Protein AF-A0A897N1I6-F1 (afdb_monomer_lite)

Sequence (240 aa):
MSQPTPRTYTYRIPIDDRKALRKINVLDSLHADYWIDKIDKRRHVPTAGNGRHFGYVFYQSKEHFDYDRNELVGGTIPGLHKYRYSLDWEPFPEDSLLEMRNANGGGTRIRGERFVGFSDPRLSDYVKIDTTVPWTPTEIKKMFDGEPVPNKVEYGHKIPEIDADTAQKLLRGLLEEAKQDGIEAAYESLHEYVENCDHDHVVTTDRKYGDVAYCEDCGHGWDAHDFEYERADLTVVGSV

Secondary structure (DSSP, 8-state):
-PPPPPPEEEEEEETT-HHHHHHHHHHHHTT-S-EEEEE-TTTSSTTTT-GGGTTEEEEEEEEEEETTTTEEEE-SPTT-GGGEE-TT-EE-SS-TTEEEEE-TTSSEEEEEEEE---SSTTS-SEEEEEEEESS-HHHHHHHHTT--EE--SS--SS--EE-HHHHHHHHHHHHHHHHHHHHHHHHHHHHHHHHT---S-EEE-S-SSS-SEEETTT--EE-TTT--------------

Radius of gyration: 25.11 Å; chains: 1; bounding box: 74×41×66 Å

Foldseek 3Di:
DDDDDKDKWKFKAFPPPPVVVVLLVVCVVVVPQKDKDWDDLQPQAAPRPQPVSPRITMMMTIWDQDPVVRDTDHHDDPPRPVRTDDSQWHAQPPDSQKTWHADPVAAIWIWGWDACQDPDPVFDSIFIFTDGDRHHSVQSVCLVVFHWHFPRVDDDPDGDTDTSVVVVVVVVVRRVVSVVVRVVVRVVVLVVCLVPPPDPAKDADPDQAWFRIAHPPSRHGDGPVRDDDPPDDDDDDDDD

Structure (mmCIF, N/CA/C/O backbone):
data_AF-A0A897N1I6-F1
#
_entry.id   AF-A0A897N1I6-F1
#
loop_
_atom_site.group_PDB
_atom_site.id
_atom_site.type_symbol
_atom_site.label_atom_id
_atom_site.label_alt_id
_atom_site.label_comp_id
_atom_site.label_asym_id
_atom_site.label_entity_id
_atom_site.label_seq_id
_atom_site.pdbx_PDB_ins_code
_atom_site.Cartn_x
_atom_site.Cartn_y
_atom_site.Cartn_z
_atom_site.occupancy
_atom_site.B_iso_or_equiv
_atom_site.auth_seq_id
_atom_site.auth_comp_id
_atom_site.auth_asym_id
_atom_site.auth_atom_id
_atom_site.pdbx_PDB_model_num
ATOM 1 N N . MET A 1 1 ? -31.698 -25.039 -5.771 1.00 48.59 1 MET A N 1
ATOM 2 C CA . MET A 1 1 ? -30.262 -24.703 -5.663 1.00 48.59 1 MET A CA 1
ATOM 3 C C . MET A 1 1 ? -30.161 -23.187 -5.666 1.00 48.59 1 MET A C 1
ATOM 5 O O . MET A 1 1 ? -30.731 -22.581 -6.561 1.00 48.59 1 MET A O 1
ATOM 9 N N . SER A 1 2 ? -29.566 -22.570 -4.643 1.00 53.44 2 SER A N 1
ATOM 10 C CA . SER A 1 2 ? -29.348 -21.117 -4.626 1.00 53.44 2 SER A CA 1
ATOM 11 C C . SER A 1 2 ? -28.349 -20.762 -5.724 1.00 53.44 2 SER A C 1
ATOM 13 O O . SER A 1 2 ? -27.245 -21.309 -5.724 1.00 53.44 2 SER A O 1
ATOM 15 N N . GLN A 1 3 ? -28.731 -19.899 -6.666 1.00 59.53 3 GLN A N 1
ATOM 16 C CA . GLN A 1 3 ? -27.786 -19.401 -7.664 1.00 59.53 3 GLN A CA 1
ATOM 17 C C . GLN A 1 3 ? -26.619 -18.691 -6.952 1.00 59.53 3 GLN A C 1
ATOM 19 O O . GLN A 1 3 ? -26.860 -17.998 -5.958 1.00 59.53 3 GLN A O 1
ATOM 24 N N . PRO A 1 4 ? -25.365 -18.876 -7.405 1.00 67.62 4 PRO A N 1
ATOM 25 C CA . PRO A 1 4 ? -24.231 -18.191 -6.806 1.00 67.62 4 PRO A CA 1
ATOM 26 C C . PRO A 1 4 ? -24.373 -16.679 -7.006 1.00 67.62 4 PRO A C 1
ATOM 28 O O . PRO A 1 4 ? -24.693 -16.216 -8.100 1.00 67.62 4 PRO A O 1
ATOM 31 N N . THR A 1 5 ? -24.150 -15.905 -5.945 1.00 76.19 5 THR A N 1
ATOM 32 C CA . THR A 1 5 ? -24.204 -14.443 -6.015 1.00 76.19 5 THR A CA 1
ATOM 33 C C . THR A 1 5 ? -23.029 -13.931 -6.855 1.00 76.19 5 THR A C 1
ATOM 35 O O . THR A 1 5 ? -21.888 -14.258 -6.517 1.00 76.19 5 THR A O 1
ATOM 38 N N . PRO A 1 6 ? -23.267 -13.121 -7.905 1.00 80.88 6 PRO A N 1
ATOM 39 C CA . PRO A 1 6 ? -22.192 -12.622 -8.752 1.00 80.88 6 PRO A CA 1
ATOM 40 C C . PRO A 1 6 ? -21.205 -11.771 -7.956 1.00 80.88 6 PRO A C 1
ATOM 42 O O . PRO A 1 6 ? -21.610 -10.870 -7.212 1.00 80.88 6 PRO A O 1
ATOM 45 N N . ARG A 1 7 ? -19.910 -12.050 -8.110 1.00 83.88 7 ARG A N 1
ATOM 46 C CA . ARG A 1 7 ? -18.845 -11.301 -7.443 1.00 83.88 7 ARG A CA 1
ATOM 47 C C . ARG A 1 7 ? -18.483 -10.048 -8.217 1.00 83.88 7 ARG A C 1
ATOM 49 O O . ARG A 1 7 ? -18.568 -9.985 -9.443 1.00 83.88 7 ARG A O 1
ATOM 56 N N . THR A 1 8 ? -18.012 -9.066 -7.466 1.00 86.38 8 THR A N 1
ATOM 57 C CA . THR A 1 8 ? -17.580 -7.783 -7.998 1.00 86.38 8 THR A CA 1
ATOM 58 C C . THR A 1 8 ? -16.133 -7.533 -7.607 1.00 86.38 8 THR A C 1
ATOM 60 O O . THR A 1 8 ? -15.744 -7.761 -6.461 1.00 86.38 8 THR A O 1
ATOM 63 N N . TYR A 1 9 ? -15.336 -7.050 -8.552 1.00 87.44 9 TYR A N 1
ATOM 64 C CA . TYR A 1 9 ? -13.916 -6.784 -8.374 1.00 87.44 9 TYR A CA 1
ATOM 65 C C . TYR A 1 9 ? -13.617 -5.343 -8.742 1.00 87.44 9 TYR A C 1
ATOM 67 O O . TYR A 1 9 ? -14.008 -4.876 -9.805 1.00 87.44 9 TYR A O 1
ATOM 75 N N . THR A 1 10 ? -12.897 -4.641 -7.877 1.00 88.88 10 THR A N 1
ATOM 76 C CA . THR A 1 10 ? -12.487 -3.261 -8.134 1.00 88.88 10 THR A CA 1
ATOM 77 C C . THR A 1 10 ? -10.997 -3.219 -8.455 1.00 88.88 10 THR A C 1
ATOM 79 O O . THR A 1 10 ? -10.201 -3.981 -7.903 1.00 88.88 10 THR A O 1
ATOM 82 N N . TYR A 1 11 ? -10.611 -2.322 -9.354 1.00 88.75 11 TYR A N 1
ATOM 83 C CA . TYR A 1 11 ? -9.242 -2.088 -9.789 1.00 88.75 11 TYR A CA 1
ATOM 84 C C . TYR A 1 11 ? -8.883 -0.621 -9.591 1.00 88.75 11 TYR A C 1
ATOM 86 O O . TYR A 1 11 ? -9.668 0.250 -9.957 1.00 88.75 11 TYR A O 1
ATOM 94 N N . ARG A 1 12 ? -7.690 -0.356 -9.053 1.00 88.38 12 ARG A N 1
ATOM 95 C CA . ARG A 1 12 ? -7.081 0.977 -8.950 1.00 88.38 12 ARG A CA 1
ATOM 96 C C . ARG A 1 12 ? -5.853 1.009 -9.855 1.00 88.38 12 ARG A C 1
ATOM 98 O O . ARG A 1 12 ? -4.827 0.425 -9.513 1.00 88.38 12 ARG A O 1
ATOM 105 N N . ILE A 1 13 ? -5.968 1.656 -11.011 1.00 87.88 13 ILE A N 1
ATOM 106 C CA . ILE A 1 13 ? -4.939 1.640 -12.061 1.00 87.88 13 ILE A CA 1
ATOM 107 C C . ILE A 1 13 ? -4.297 3.027 -12.176 1.00 87.88 13 ILE A C 1
ATOM 109 O O . ILE A 1 13 ? -5.042 4.007 -12.273 1.00 87.88 13 ILE A O 1
ATOM 113 N N . PRO A 1 14 ? -2.955 3.130 -12.153 1.00 88.19 14 PRO A N 1
ATOM 114 C CA . PRO A 1 14 ? -2.252 4.387 -12.402 1.00 88.19 14 PRO A CA 1
ATOM 115 C C . PRO A 1 14 ? -2.613 4.982 -13.774 1.00 88.19 14 PRO A C 1
ATOM 117 O O . PRO A 1 14 ? -2.767 4.252 -14.752 1.00 88.19 14 PRO A O 1
ATOM 120 N N . ILE A 1 15 ? -2.770 6.304 -13.866 1.00 86.44 15 ILE A N 1
ATOM 121 C CA . ILE A 1 15 ? -3.145 7.002 -15.114 1.00 86.44 15 ILE A CA 1
ATOM 122 C C . ILE A 1 15 ? -2.050 6.874 -16.188 1.00 86.44 15 ILE A C 1
ATOM 124 O O . ILE A 1 15 ? -2.343 6.889 -17.385 1.00 86.44 15 ILE A O 1
ATOM 128 N N . ASP A 1 16 ? -0.799 6.735 -15.769 1.00 86.00 16 ASP A N 1
ATOM 129 C CA . ASP A 1 16 ? 0.385 6.541 -16.603 1.00 86.00 16 ASP A CA 1
ATOM 130 C C . ASP A 1 16 ? 0.538 5.100 -17.121 1.00 86.00 16 ASP A C 1
ATOM 132 O O . ASP A 1 16 ? 1.205 4.886 -18.137 1.00 86.00 16 ASP A O 1
ATOM 136 N N . ASP A 1 17 ? -0.156 4.118 -16.532 1.00 88.12 17 ASP A N 1
ATOM 137 C CA . ASP A 1 17 ? -0.122 2.723 -16.987 1.00 88.12 17 ASP A CA 1
ATOM 138 C C . ASP A 1 17 ? -1.010 2.491 -18.222 1.00 88.12 17 ASP A C 1
ATOM 140 O O . ASP A 1 17 ? -2.096 1.893 -18.194 1.00 88.12 17 ASP A O 1
ATOM 144 N N . ARG A 1 18 ? -0.516 2.970 -19.368 1.00 88.75 18 ARG A N 1
ATOM 145 C CA . ARG A 1 18 ? -1.206 2.880 -20.663 1.00 88.75 18 ARG A CA 1
ATOM 146 C C . ARG A 1 18 ? -1.514 1.441 -21.072 1.00 88.75 18 ARG A C 1
ATOM 148 O O . ARG A 1 18 ? -2.511 1.212 -21.756 1.00 88.75 18 ARG A O 1
ATOM 155 N N . LYS A 1 19 ? -0.685 0.467 -20.675 1.00 89.06 19 LYS A N 1
ATOM 156 C CA . LYS A 1 19 ? -0.868 -0.949 -21.033 1.00 89.06 19 LYS A CA 1
ATOM 157 C C . LYS A 1 19 ? -2.084 -1.532 -20.317 1.00 89.06 19 LYS A C 1
ATOM 159 O O . LYS A 1 19 ? -2.924 -2.158 -20.968 1.00 89.06 19 LYS A O 1
ATOM 164 N N . ALA A 1 20 ? -2.210 -1.289 -19.012 1.00 89.25 20 ALA A N 1
ATOM 165 C CA . ALA A 1 20 ? -3.365 -1.721 -18.232 1.00 89.25 20 ALA A CA 1
ATOM 166 C C . ALA A 1 20 ? -4.657 -1.024 -18.691 1.00 89.25 20 ALA A C 1
ATOM 168 O O . ALA A 1 20 ? -5.668 -1.693 -18.919 1.00 89.25 20 ALA A O 1
ATOM 169 N N . LEU A 1 21 ? -4.609 0.294 -18.914 1.00 90.44 21 LEU A N 1
ATOM 170 C CA . LEU A 1 21 ? -5.764 1.069 -19.382 1.00 90.44 21 LEU A CA 1
ATOM 171 C C . LEU A 1 21 ? -6.230 0.646 -20.781 1.00 90.44 21 LEU A C 1
ATOM 173 O O . LEU A 1 21 ? -7.426 0.465 -21.003 1.00 90.44 21 LEU A O 1
ATOM 177 N N . ARG A 1 22 ? -5.301 0.413 -21.720 1.00 88.31 22 ARG A N 1
ATOM 178 C CA . ARG A 1 22 ? -5.638 -0.094 -23.060 1.00 88.31 22 ARG A CA 1
ATOM 179 C C . ARG A 1 22 ? -6.316 -1.458 -22.984 1.00 88.31 22 ARG A C 1
ATOM 181 O O . ARG A 1 22 ? -7.263 -1.691 -23.726 1.00 88.31 22 ARG A O 1
ATOM 188 N N . LYS A 1 23 ? -5.861 -2.343 -22.091 1.00 89.12 23 LYS A N 1
ATOM 189 C CA . LYS A 1 23 ? -6.472 -3.665 -21.910 1.00 89.12 23 LYS A CA 1
ATOM 190 C C . LYS A 1 23 ? -7.927 -3.565 -21.456 1.00 89.12 23 LYS A C 1
ATOM 192 O O . LYS A 1 23 ? -8.766 -4.254 -22.024 1.00 89.12 23 LYS A O 1
ATOM 197 N N . ILE A 1 24 ? -8.220 -2.700 -20.483 1.00 87.50 24 ILE A N 1
ATOM 198 C CA . ILE A 1 24 ? -9.598 -2.449 -20.042 1.00 87.50 24 ILE A CA 1
ATOM 199 C C . ILE A 1 24 ? -10.452 -1.932 -21.197 1.00 87.50 24 ILE A C 1
ATOM 201 O O . ILE A 1 24 ? -11.482 -2.527 -21.487 1.00 87.50 24 ILE A O 1
ATOM 205 N N . ASN A 1 25 ? -9.990 -0.892 -21.895 1.00 85.62 25 ASN A N 1
ATOM 206 C CA . ASN A 1 25 ? -10.761 -0.286 -22.980 1.00 85.62 25 ASN A CA 1
ATOM 207 C C . ASN A 1 25 ? -11.048 -1.279 -24.116 1.00 85.62 25 ASN A C 1
ATOM 209 O O . ASN A 1 25 ? -12.125 -1.246 -24.700 1.00 85.62 25 ASN A O 1
ATOM 213 N N . VAL A 1 26 ? -10.094 -2.163 -24.435 1.00 86.00 26 VAL A N 1
ATOM 214 C CA . VAL A 1 26 ? -10.282 -3.207 -25.452 1.00 86.00 26 VAL A CA 1
ATOM 215 C C . VAL A 1 26 ? -11.313 -4.239 -24.998 1.00 86.00 26 VAL A C 1
ATOM 217 O O . VAL A 1 26 ? -12.182 -4.587 -25.786 1.00 86.00 26 VAL A O 1
ATOM 220 N N . LEU A 1 27 ? -11.243 -4.716 -23.752 1.00 84.56 27 LEU A N 1
ATOM 221 C CA . LEU A 1 27 ? -12.212 -5.690 -23.233 1.00 84.56 27 LEU A CA 1
ATOM 222 C C . LEU A 1 27 ? -13.632 -5.116 -23.179 1.00 84.56 27 LEU A C 1
ATOM 224 O O . LEU A 1 27 ? -14.568 -5.805 -23.572 1.00 84.56 27 LEU A O 1
ATOM 228 N N . ASP A 1 28 ? -13.758 -3.856 -22.763 1.00 81.31 28 ASP A N 1
ATOM 229 C CA . ASP A 1 28 ? -15.023 -3.117 -22.738 1.00 81.31 28 ASP A CA 1
ATOM 230 C C . ASP A 1 28 ? -15.593 -2.927 -24.160 1.00 81.31 28 ASP A C 1
ATOM 232 O O . ASP A 1 28 ? -16.740 -3.270 -24.435 1.00 81.31 28 ASP A O 1
ATOM 236 N N . SER A 1 29 ? -14.754 -2.501 -25.115 1.00 78.81 29 SER A N 1
ATOM 237 C CA . SER A 1 29 ? -15.167 -2.270 -26.514 1.00 78.81 29 SER A CA 1
ATOM 238 C C . SER A 1 29 ? -15.539 -3.546 -27.267 1.00 78.81 29 SER A C 1
ATOM 240 O O . SER A 1 29 ? -16.342 -3.506 -28.196 1.00 78.81 29 SER A O 1
ATOM 242 N N . LEU A 1 30 ? -14.916 -4.674 -26.923 1.00 78.69 30 LEU A N 1
ATOM 243 C CA . LEU A 1 30 ? -15.194 -5.958 -27.563 1.00 78.69 30 LEU A CA 1
ATOM 244 C C . LEU A 1 30 ? -16.467 -6.618 -27.028 1.00 78.69 30 LEU A C 1
ATOM 246 O O . LEU A 1 30 ? -16.819 -7.680 -27.535 1.00 78.69 30 LEU A O 1
ATOM 250 N N . HIS A 1 31 ? -17.119 -6.038 -26.008 1.00 66.31 31 HIS A N 1
ATOM 251 C CA . HIS A 1 31 ?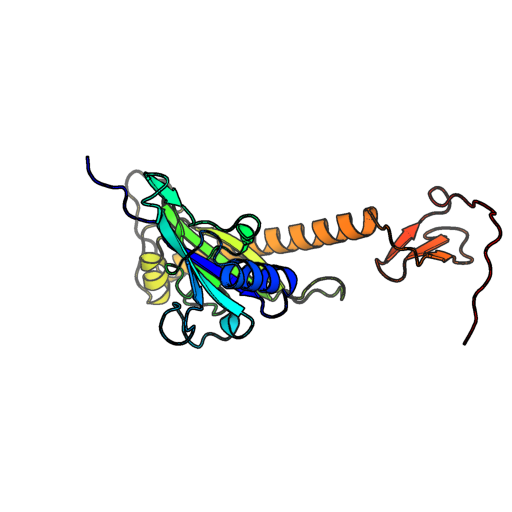 -18.142 -6.724 -25.218 1.00 66.31 31 HIS A CA 1
ATOM 252 C C . HIS A 1 31 ? -17.688 -8.140 -24.850 1.00 66.31 31 HIS A C 1
ATOM 254 O O . HIS A 1 31 ? -18.467 -9.090 -24.902 1.00 66.31 31 HIS A O 1
ATOM 260 N N . ALA A 1 32 ? -16.396 -8.285 -24.517 1.00 62.62 32 ALA A N 1
ATOM 261 C CA . ALA A 1 32 ? -15.922 -9.514 -23.905 1.00 62.62 32 ALA A CA 1
ATOM 262 C C . ALA A 1 32 ? -16.801 -9.765 -22.674 1.00 62.62 32 ALA A C 1
ATOM 264 O O . ALA A 1 32 ? -17.301 -8.796 -22.110 1.00 62.62 32 ALA A O 1
ATOM 265 N N . ASP A 1 33 ? -16.971 -11.019 -22.253 1.00 70.81 33 ASP A N 1
ATOM 266 C CA . ASP A 1 33 ? -17.853 -11.471 -21.157 1.00 70.81 33 ASP A CA 1
ATOM 267 C C . ASP A 1 33 ? -17.588 -10.805 -19.768 1.00 70.81 33 ASP A C 1
ATOM 269 O O . ASP A 1 33 ? -17.951 -11.326 -18.719 1.00 70.81 33 ASP A O 1
ATOM 273 N N . TYR A 1 34 ? -16.935 -9.645 -19.708 1.00 72.31 34 TYR A N 1
ATOM 274 C CA . TYR A 1 34 ? -16.737 -8.756 -18.581 1.00 72.31 34 TYR A CA 1
ATOM 275 C C . TYR A 1 34 ? -17.677 -7.550 -18.662 1.00 72.31 34 TYR A C 1
ATOM 277 O O . TYR A 1 34 ? -17.580 -6.715 -19.556 1.00 72.31 34 TYR A O 1
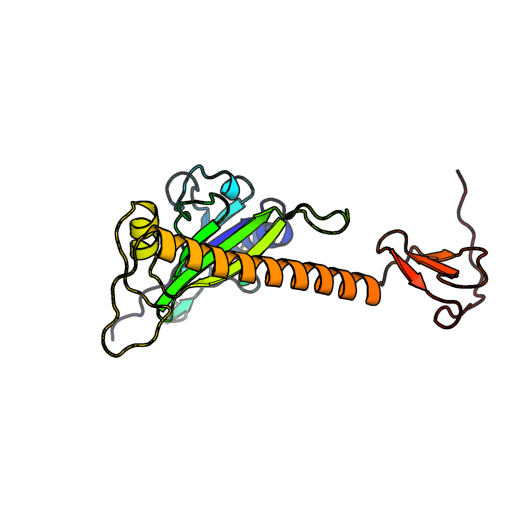ATOM 285 N N . TRP A 1 35 ? -18.510 -7.388 -17.639 1.00 80.25 35 TRP A N 1
ATOM 286 C CA . TRP A 1 35 ? -19.173 -6.114 -17.390 1.00 80.25 35 TRP A CA 1
ATOM 287 C C . TRP A 1 35 ? -18.186 -5.201 -16.663 1.00 80.25 35 TRP A C 1
ATOM 289 O O . TRP A 1 35 ? -17.882 -5.465 -15.497 1.00 80.25 35 TRP A O 1
ATOM 299 N N . ILE A 1 36 ? -17.649 -4.187 -17.352 1.00 85.88 36 ILE A N 1
ATOM 300 C CA . ILE A 1 36 ? -16.648 -3.260 -16.811 1.00 85.88 36 ILE A CA 1
ATOM 301 C C . ILE A 1 36 ? -17.230 -1.849 -16.706 1.00 85.88 36 ILE A C 1
ATOM 303 O O . ILE A 1 36 ? -17.565 -1.239 -17.710 1.00 85.88 36 ILE A O 1
ATOM 307 N N . ASP A 1 37 ? -17.267 -1.294 -15.497 1.00 87.06 37 ASP A N 1
ATOM 308 C CA . ASP A 1 37 ? -17.738 0.067 -15.247 1.00 87.06 37 ASP A CA 1
ATOM 309 C C . ASP A 1 37 ? -16.622 0.936 -14.666 1.00 87.06 37 ASP A C 1
ATOM 311 O O . ASP A 1 37 ? -15.910 0.550 -13.735 1.00 87.06 37 ASP A O 1
ATOM 315 N N . LYS A 1 38 ? -16.477 2.160 -15.175 1.00 87.50 38 LYS A N 1
ATOM 316 C CA . LYS A 1 38 ? -15.592 3.156 -14.563 1.00 87.50 38 LYS A CA 1
ATOM 317 C C . LYS A 1 38 ? -16.256 3.741 -13.318 1.00 87.50 38 LYS A C 1
ATOM 319 O O . LYS A 1 38 ? -17.338 4.317 -13.393 1.00 87.50 38 LYS A O 1
ATOM 324 N N . ILE A 1 39 ? -15.579 3.656 -12.178 1.00 85.50 39 ILE A N 1
ATOM 325 C CA . ILE A 1 39 ? -16.091 4.163 -10.903 1.00 85.50 39 ILE A CA 1
ATOM 326 C C . ILE A 1 39 ? -15.795 5.664 -10.784 1.00 85.50 39 ILE A C 1
ATOM 328 O O . ILE A 1 39 ? -14.655 6.105 -10.967 1.00 85.50 39 ILE A O 1
ATOM 332 N N . ASP A 1 40 ? -16.803 6.458 -10.410 1.00 77.94 40 ASP A N 1
ATOM 333 C CA . ASP A 1 40 ? -16.581 7.852 -10.018 1.00 77.94 40 ASP A CA 1
ATOM 334 C C . ASP A 1 40 ? -15.847 7.919 -8.671 1.00 77.94 40 ASP A C 1
ATOM 336 O O . ASP A 1 40 ? -16.423 7.719 -7.594 1.00 77.94 40 ASP A O 1
ATOM 340 N N . LYS A 1 41 ? -14.558 8.263 -8.744 1.00 72.00 41 LYS A N 1
ATOM 341 C CA . LYS A 1 41 ? -13.669 8.416 -7.588 1.00 72.00 41 LYS A CA 1
ATOM 342 C C . LYS A 1 41 ? -14.138 9.443 -6.557 1.00 72.00 41 LYS A C 1
ATOM 344 O O . LYS A 1 41 ? -13.681 9.395 -5.422 1.00 72.00 41 LYS A O 1
ATOM 349 N N . ARG A 1 42 ? -15.022 10.377 -6.926 1.00 67.50 42 ARG A N 1
ATOM 350 C CA . ARG A 1 42 ? -15.551 11.395 -6.003 1.00 67.50 42 ARG A CA 1
ATOM 351 C C . ARG A 1 42 ? -16.707 10.894 -5.143 1.00 67.50 42 ARG A C 1
ATOM 353 O O . ARG A 1 42 ? -17.001 11.515 -4.130 1.00 67.50 42 ARG A O 1
ATOM 360 N N . ARG A 1 43 ? -17.387 9.823 -5.557 1.00 65.19 43 ARG A N 1
ATOM 361 C CA . ARG A 1 43 ? -18.628 9.358 -4.915 1.00 65.19 43 ARG A CA 1
ATOM 362 C C . ARG A 1 43 ? -18.541 7.944 -4.366 1.00 65.19 43 ARG A C 1
ATOM 364 O O . ARG A 1 43 ? -19.211 7.640 -3.387 1.00 65.19 43 ARG A O 1
ATOM 371 N N . HIS A 1 44 ? -17.749 7.087 -5.001 1.00 70.38 44 HIS A N 1
ATOM 372 C CA . HIS A 1 44 ? -17.837 5.639 -4.801 1.00 70.38 44 HIS A CA 1
ATOM 373 C C . HIS A 1 44 ? -16.515 4.988 -4.388 1.00 70.38 44 HIS A C 1
ATOM 375 O O . HIS A 1 44 ? -16.451 3.769 -4.258 1.00 70.38 44 HIS A O 1
ATOM 381 N N . VAL A 1 45 ? -15.468 5.786 -4.171 1.00 70.31 45 VAL A N 1
ATOM 382 C CA . VAL A 1 45 ? -14.181 5.314 -3.653 1.00 70.31 45 VAL A CA 1
ATOM 383 C C . VAL A 1 45 ? -14.013 5.871 -2.235 1.00 70.31 45 VAL A C 1
ATOM 385 O O . VAL A 1 45 ? -14.206 7.078 -2.043 1.00 70.31 45 VAL A O 1
ATOM 388 N N . PRO A 1 46 ? -13.679 5.030 -1.237 1.00 60.00 46 PRO A N 1
ATOM 389 C CA . PRO A 1 46 ? -13.309 5.505 0.092 1.00 60.00 46 PRO A CA 1
ATOM 390 C C . PRO A 1 46 ? -12.221 6.565 -0.036 1.00 60.00 46 PRO A C 1
ATOM 392 O O . PRO A 1 46 ? -11.336 6.425 -0.876 1.00 60.00 46 PRO A O 1
ATOM 395 N N . THR A 1 47 ? -12.256 7.619 0.780 1.00 60.50 47 THR A N 1
ATOM 396 C CA . THR A 1 47 ? -11.296 8.745 0.711 1.00 60.50 47 THR A CA 1
ATOM 397 C C . THR A 1 47 ? -11.375 9.589 -0.573 1.00 60.50 47 THR A C 1
ATOM 399 O O . THR A 1 47 ? -10.374 10.136 -1.038 1.00 60.50 47 THR A O 1
ATOM 402 N N . ALA A 1 48 ? -12.570 9.733 -1.153 1.00 57.66 48 ALA A N 1
ATOM 403 C CA . ALA A 1 48 ? -12.844 10.696 -2.219 1.00 57.66 48 ALA A CA 1
ATOM 404 C C . ALA A 1 48 ? -12.224 12.080 -1.911 1.00 57.66 48 ALA A C 1
ATOM 406 O O . ALA A 1 48 ? -12.604 12.739 -0.947 1.00 57.66 48 ALA A O 1
ATOM 407 N N . GLY A 1 49 ? -11.255 12.509 -2.730 1.00 53.28 49 GLY A N 1
ATOM 408 C CA . GLY A 1 49 ? -10.509 13.763 -2.535 1.00 53.28 49 GLY A CA 1
ATOM 409 C C . GLY A 1 49 ? -9.107 13.618 -1.927 1.00 53.28 49 GLY A C 1
ATOM 410 O O . GLY A 1 49 ? -8.384 14.609 -1.881 1.00 53.28 49 GLY A O 1
ATOM 411 N N . ASN A 1 50 ? -8.686 12.413 -1.524 1.00 64.19 50 ASN A N 1
ATOM 412 C CA . ASN A 1 50 ? -7.302 12.163 -1.117 1.00 64.19 50 ASN A CA 1
ATOM 413 C C . ASN A 1 50 ? -6.347 12.392 -2.306 1.00 64.19 50 ASN A C 1
ATOM 415 O O . ASN A 1 50 ? -6.574 11.875 -3.408 1.00 64.19 50 ASN A O 1
ATOM 419 N N . GLY A 1 51 ? -5.263 13.135 -2.044 1.00 61.00 51 GLY A N 1
ATOM 420 C CA . GLY A 1 51 ? -4.135 13.390 -2.941 1.00 61.00 51 GLY A CA 1
ATOM 421 C C . GLY A 1 51 ? -3.697 12.159 -3.741 1.00 61.00 51 GLY A C 1
ATOM 422 O O . GLY A 1 51 ? -3.438 12.216 -4.945 1.00 61.00 51 GLY A O 1
ATOM 423 N N . ARG A 1 52 ? -3.706 11.003 -3.078 1.00 63.25 52 ARG A N 1
ATOM 424 C CA . ARG A 1 52 ? -3.212 9.747 -3.634 1.00 63.25 52 ARG A CA 1
ATOM 425 C C . ARG A 1 52 ? -4.077 9.163 -4.751 1.00 63.25 52 ARG A C 1
ATOM 427 O O . ARG A 1 52 ? -3.553 8.431 -5.577 1.00 63.25 52 ARG A O 1
ATOM 434 N N . HIS A 1 53 ? -5.361 9.519 -4.852 1.00 68.31 53 HIS A N 1
ATOM 435 C CA . HIS A 1 53 ? -6.247 9.053 -5.936 1.00 68.31 53 HIS A CA 1
ATOM 436 C C . HIS A 1 53 ? -6.260 9.985 -7.158 1.00 68.31 53 HIS A C 1
ATOM 438 O O . HIS A 1 53 ? -6.969 9.720 -8.138 1.00 68.31 53 HIS A O 1
ATOM 444 N N . PHE A 1 54 ? -5.508 11.096 -7.146 1.00 69.62 54 PHE A N 1
ATOM 445 C CA . PHE A 1 54 ? -5.428 11.971 -8.322 1.00 69.62 54 PHE A CA 1
ATOM 446 C C . PHE A 1 54 ? -4.756 11.276 -9.502 1.00 69.62 54 PHE A C 1
ATOM 448 O O . PHE A 1 54 ? -5.271 11.398 -10.612 1.00 69.62 54 PHE A O 1
ATOM 455 N N . GLY A 1 55 ? -3.709 10.489 -9.240 1.00 76.44 55 GLY A N 1
ATOM 456 C CA . GLY A 1 55 ? -2.949 9.732 -10.237 1.00 76.44 55 GLY A CA 1
ATOM 457 C C . GLY A 1 55 ? -3.579 8.413 -10.688 1.00 76.44 55 GLY A C 1
ATOM 458 O O . GLY A 1 55 ? -2.936 7.679 -11.427 1.00 76.44 55 GLY A O 1
ATOM 459 N N . TYR A 1 56 ? -4.808 8.087 -10.265 1.00 85.06 56 TYR A N 1
ATOM 460 C CA . TYR A 1 56 ? -5.420 6.781 -10.530 1.00 85.06 56 TYR A CA 1
ATOM 461 C C . TYR A 1 56 ? -6.823 6.880 -11.134 1.00 85.06 56 TYR A C 1
ATOM 463 O O . TYR A 1 56 ? -7.569 7.848 -10.935 1.00 85.06 56 TYR A O 1
ATOM 471 N N . VAL A 1 57 ? -7.195 5.815 -11.842 1.00 87.69 57 VAL A N 1
ATOM 472 C CA . VAL A 1 57 ? -8.547 5.545 -12.329 1.00 87.69 57 VAL A CA 1
ATOM 473 C C . VAL A 1 57 ? -9.060 4.258 -11.697 1.00 87.69 57 VAL A C 1
ATOM 475 O O . VAL A 1 57 ? -8.320 3.282 -11.561 1.00 87.69 57 VAL A O 1
ATOM 478 N N . PHE A 1 58 ? -10.337 4.263 -11.324 1.00 89.12 58 PHE A N 1
ATOM 479 C CA . PHE A 1 58 ? -10.997 3.114 -10.728 1.00 89.12 58 PHE A CA 1
ATOM 480 C C . PHE A 1 58 ? -11.949 2.464 -11.720 1.00 89.12 58 PHE A C 1
ATOM 482 O O . PHE A 1 58 ? -12.756 3.149 -12.349 1.00 89.12 58 PHE A O 1
ATOM 489 N N . TYR A 1 59 ? -11.865 1.144 -11.823 1.00 90.00 59 TYR A N 1
ATOM 490 C CA . TYR A 1 59 ? -12.777 0.327 -12.615 1.00 90.00 59 TYR A CA 1
ATOM 491 C C . TYR A 1 59 ? -13.355 -0.780 -11.752 1.00 90.00 59 TYR A C 1
ATOM 493 O O . TYR A 1 59 ? -12.691 -1.282 -10.847 1.00 90.00 59 TYR A O 1
ATOM 501 N N . GLN A 1 60 ? -14.580 -1.169 -12.050 1.00 89.88 60 GLN A N 1
ATOM 502 C CA . GLN A 1 60 ? -15.261 -2.298 -11.458 1.00 89.88 60 GLN A CA 1
ATOM 503 C C . GLN A 1 60 ? -15.519 -3.323 -12.547 1.00 89.88 60 GLN A C 1
ATOM 505 O O . GLN A 1 60 ? -15.965 -2.954 -13.624 1.00 89.88 60 GLN A O 1
ATOM 510 N N . SER A 1 61 ? -15.251 -4.592 -12.276 1.00 88.94 61 SER A N 1
ATOM 511 C CA . SER A 1 61 ? -15.726 -5.688 -13.104 1.00 88.94 61 SER A CA 1
ATOM 512 C C . SER A 1 61 ? -16.681 -6.563 -12.307 1.00 88.94 61 SER A C 1
ATOM 514 O O . SER A 1 61 ? -16.465 -6.813 -11.116 1.00 88.94 61 SER A O 1
ATOM 516 N N . LYS A 1 62 ? -17.751 -7.026 -12.947 1.00 86.62 62 LYS A N 1
ATOM 517 C CA . LYS A 1 62 ? -18.757 -7.879 -12.312 1.00 86.62 62 LYS A CA 1
ATOM 518 C C . LYS A 1 62 ? -18.876 -9.209 -13.043 1.00 86.62 62 LYS A C 1
ATOM 520 O O . LYS A 1 62 ? -18.824 -9.260 -14.273 1.00 86.62 62 LYS A O 1
ATOM 525 N N . GLU A 1 63 ? -19.026 -10.286 -12.281 1.00 86.75 63 GLU A N 1
ATOM 526 C CA . GLU A 1 63 ? -19.542 -11.541 -12.822 1.00 86.75 63 GLU A CA 1
ATOM 527 C C . GLU A 1 63 ? -20.989 -11.329 -13.276 1.00 86.75 63 GLU A C 1
ATOM 529 O O . GLU A 1 63 ? -21.760 -10.588 -12.655 1.00 86.75 63 GLU A O 1
ATOM 534 N N . HIS A 1 64 ? -21.375 -11.986 -14.357 1.00 82.38 64 HIS A N 1
ATOM 535 C CA . HIS A 1 64 ? -22.764 -12.041 -14.779 1.00 82.38 64 HIS A CA 1
ATOM 536 C C . HIS A 1 64 ? -23.098 -13.438 -15.274 1.00 82.38 64 HIS A C 1
ATOM 538 O O . HIS A 1 64 ? -22.217 -14.232 -15.596 1.00 82.38 64 HIS A O 1
ATOM 544 N N . PHE A 1 65 ? -24.384 -13.760 -15.246 1.00 81.81 65 PHE A N 1
ATOM 545 C CA . PHE A 1 65 ? -24.842 -15.069 -15.670 1.00 81.81 65 PHE A CA 1
ATOM 546 C C . PHE A 1 65 ? -24.983 -15.081 -17.188 1.00 81.81 65 PHE A C 1
ATOM 548 O O . PHE A 1 65 ? -25.752 -14.290 -17.736 1.00 81.81 65 PHE A O 1
ATOM 555 N N . ASP A 1 66 ? -24.240 -15.965 -17.842 1.00 82.31 66 ASP A N 1
ATOM 556 C CA . ASP A 1 66 ? -24.424 -16.282 -19.250 1.00 82.31 66 ASP A CA 1
ATOM 557 C C . ASP A 1 66 ? -25.521 -17.349 -19.346 1.00 82.31 66 ASP A C 1
ATOM 559 O O . ASP A 1 66 ? -25.354 -18.489 -18.903 1.00 82.31 66 ASP A O 1
ATOM 563 N N . TYR A 1 67 ? -26.678 -16.958 -19.883 1.00 81.00 67 TYR A N 1
ATOM 564 C CA . TYR A 1 67 ? -27.830 -17.847 -20.022 1.00 81.00 67 TYR A CA 1
ATOM 565 C C . TYR A 1 67 ? -27.632 -18.911 -21.106 1.00 81.00 67 TYR A C 1
ATOM 567 O O . TYR A 1 67 ? -28.244 -19.975 -21.003 1.00 81.00 67 TYR A O 1
ATOM 575 N N . ASP A 1 68 ? -26.771 -18.662 -22.095 1.00 83.25 68 ASP A N 1
ATOM 576 C CA . ASP A 1 68 ? -26.497 -19.607 -23.178 1.00 83.25 68 ASP A CA 1
ATOM 577 C C . ASP A 1 68 ? -25.550 -20.714 -22.701 1.00 83.25 68 ASP A C 1
ATOM 579 O O . ASP A 1 68 ? -25.735 -21.889 -23.027 1.00 83.25 68 ASP A O 1
ATOM 583 N N . ARG A 1 69 ? -24.557 -20.355 -21.877 1.00 80.69 69 ARG A N 1
ATOM 584 C CA . ARG A 1 69 ? -23.600 -21.305 -21.277 1.00 80.69 69 ARG A CA 1
ATOM 585 C C . ARG A 1 69 ? -24.054 -21.875 -19.930 1.00 80.69 69 ARG A C 1
ATOM 587 O O . ARG A 1 69 ? -23.474 -22.847 -19.451 1.00 80.69 69 ARG A O 1
ATOM 594 N N . ASN A 1 70 ? -25.109 -21.312 -19.338 1.00 83.56 70 ASN A N 1
ATOM 595 C CA . ASN A 1 70 ? -25.636 -21.664 -18.016 1.00 83.56 70 ASN A CA 1
ATOM 596 C C . ASN A 1 70 ? -24.558 -21.617 -16.909 1.00 83.56 70 ASN A C 1
ATOM 598 O O . ASN A 1 70 ? -24.526 -22.463 -16.010 1.00 83.56 70 ASN A O 1
ATOM 602 N N . GLU A 1 71 ? -23.674 -20.620 -16.975 1.00 84.44 71 GLU A N 1
ATOM 603 C CA . GLU A 1 71 ? -22.564 -20.421 -16.039 1.00 84.44 71 GLU A CA 1
ATOM 604 C C . GLU A 1 71 ? -22.353 -18.933 -15.709 1.00 84.44 71 GLU A C 1
ATOM 606 O O . GLU A 1 71 ? -22.842 -18.042 -16.403 1.00 84.44 71 GLU A O 1
ATOM 611 N N . LEU A 1 72 ? -21.638 -18.649 -14.616 1.00 81.56 72 LEU A N 1
ATOM 612 C CA . LEU A 1 72 ? -21.187 -17.288 -14.315 1.00 81.56 72 LEU A CA 1
ATOM 613 C C . LEU A 1 72 ? -19.906 -17.005 -15.097 1.00 81.56 72 LEU A C 1
ATOM 615 O O . LEU A 1 72 ? -18.892 -17.669 -14.887 1.00 81.56 72 LEU A O 1
ATOM 619 N N . VAL A 1 73 ? -19.952 -15.989 -15.951 1.00 80.75 73 VAL A N 1
ATOM 620 C CA . VAL A 1 73 ? -18.820 -15.519 -16.750 1.00 80.75 73 VAL A CA 1
ATOM 621 C C . VAL A 1 73 ? -18.364 -14.136 -16.282 1.00 80.75 73 VAL A C 1
ATOM 623 O O . VAL A 1 73 ? -19.050 -13.433 -15.531 1.00 80.75 73 VAL A O 1
ATOM 626 N N . GLY A 1 74 ? -17.163 -13.750 -16.703 1.00 81.00 74 GLY A N 1
ATOM 627 C CA . GLY A 1 74 ? -16.577 -12.459 -16.368 1.00 81.00 74 GLY A CA 1
ATOM 628 C C . GLY A 1 74 ? -15.870 -12.441 -15.020 1.00 81.00 74 GLY A C 1
ATOM 629 O O . GLY A 1 74 ? -15.040 -13.297 -14.709 1.00 81.00 74 GLY A O 1
ATOM 630 N N . GLY A 1 75 ? -16.124 -11.394 -14.233 1.00 83.31 75 GLY A N 1
ATOM 631 C CA . GLY A 1 75 ? -15.443 -11.203 -12.959 1.00 83.31 75 GLY A CA 1
ATOM 632 C C . GLY A 1 75 ? -14.001 -10.750 -13.161 1.00 83.31 75 GLY A C 1
ATOM 633 O O . GLY A 1 75 ? -13.744 -9.651 -13.653 1.00 83.31 75 GLY A O 1
ATOM 634 N N . THR A 1 76 ? -13.027 -11.553 -12.743 1.00 86.44 76 THR A N 1
ATOM 635 C CA . THR A 1 76 ? -11.651 -11.064 -12.649 1.00 86.44 76 THR A CA 1
ATOM 636 C C . THR A 1 76 ? -10.967 -10.964 -14.005 1.00 86.44 76 THR A C 1
ATOM 638 O O . THR A 1 76 ? -10.823 -11.965 -14.698 1.00 86.44 76 THR A O 1
ATOM 641 N N . ILE A 1 77 ? -10.452 -9.782 -14.335 1.00 85.88 77 ILE A N 1
ATOM 642 C CA . ILE A 1 77 ? -9.705 -9.533 -15.568 1.00 85.88 77 ILE A CA 1
ATOM 643 C C . ILE A 1 77 ? -8.280 -10.115 -15.459 1.00 85.88 77 ILE A C 1
ATOM 645 O O . ILE A 1 77 ? -7.502 -9.663 -14.602 1.00 85.88 77 ILE A O 1
ATOM 649 N N . PRO A 1 78 ? -7.898 -11.077 -16.324 1.00 84.62 78 PRO A N 1
ATOM 650 C CA . PRO A 1 78 ? -6.569 -11.678 -16.313 1.00 84.62 78 PRO A CA 1
ATOM 651 C C . PRO A 1 78 ? -5.465 -10.640 -16.512 1.00 84.62 78 PRO A C 1
ATOM 653 O O . PRO A 1 78 ? -5.583 -9.722 -17.325 1.00 84.62 78 PRO A O 1
ATOM 656 N N . GLY A 1 79 ? -4.356 -10.782 -15.790 1.00 82.88 79 GLY A N 1
ATOM 657 C CA . GLY A 1 79 ? -3.208 -9.869 -15.885 1.00 82.88 79 GLY A CA 1
ATOM 658 C C . GLY A 1 79 ? -3.407 -8.499 -15.223 1.00 82.88 79 GLY A C 1
ATOM 659 O O . GLY A 1 79 ? -2.467 -7.712 -15.194 1.00 82.88 79 GLY A O 1
ATOM 660 N N . LEU A 1 80 ? -4.583 -8.221 -14.643 1.00 87.75 80 LEU A N 1
ATOM 661 C CA . LEU A 1 80 ? -4.820 -7.030 -13.815 1.00 87.75 80 LEU A CA 1
ATOM 662 C C . LEU A 1 80 ? -4.866 -7.344 -12.311 1.00 87.75 80 LEU A C 1
ATOM 664 O O . LEU A 1 80 ? -5.254 -6.498 -11.509 1.00 87.75 80 LEU A O 1
ATOM 668 N N . HIS A 1 81 ? -4.452 -8.548 -11.904 1.00 84.62 81 HIS A N 1
ATOM 669 C CA . HIS A 1 81 ? -4.485 -8.994 -10.504 1.00 84.62 81 HIS A CA 1
ATOM 670 C C . HIS A 1 81 ? -3.745 -8.039 -9.560 1.00 84.62 81 HIS A C 1
ATOM 672 O O . HIS A 1 81 ? -4.258 -7.743 -8.484 1.00 84.62 81 HIS A O 1
ATOM 678 N N . LYS A 1 82 ? -2.601 -7.495 -9.998 1.00 83.81 82 LYS A N 1
ATOM 679 C CA . LYS A 1 82 ? -1.794 -6.551 -9.211 1.00 83.81 82 LYS A CA 1
ATOM 680 C C . LYS A 1 82 ? -2.477 -5.201 -8.946 1.00 83.81 82 LYS A C 1
ATOM 682 O O . LYS A 1 82 ? -2.106 -4.521 -8.000 1.00 83.81 82 LYS A O 1
ATOM 687 N N . TYR A 1 83 ? -3.486 -4.826 -9.738 1.00 86.81 83 TYR A N 1
ATOM 688 C CA . TYR A 1 83 ? -4.246 -3.583 -9.545 1.00 86.81 83 TYR A CA 1
ATOM 689 C C . TYR A 1 83 ? -5.536 -3.786 -8.750 1.00 86.81 83 TYR A C 1
ATOM 691 O O . TYR A 1 83 ? -6.293 -2.830 -8.579 1.00 86.81 83 TYR A O 1
ATOM 699 N N . ARG A 1 84 ? -5.835 -5.012 -8.292 1.00 84.56 84 ARG A N 1
ATOM 700 C CA . ARG A 1 84 ? -7.048 -5.263 -7.507 1.00 84.56 84 ARG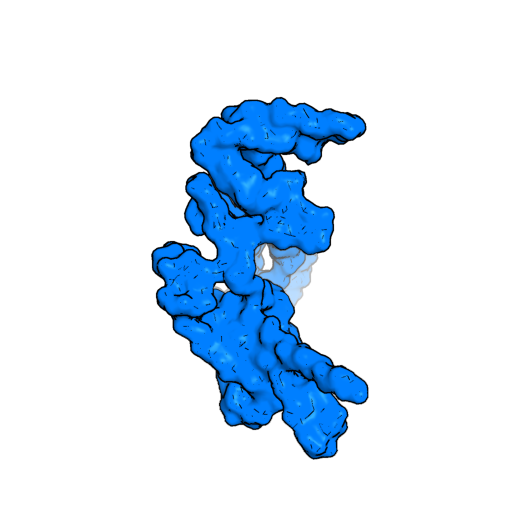 A CA 1
ATOM 701 C C . ARG A 1 84 ? -7.037 -4.410 -6.240 1.00 84.56 84 ARG A C 1
ATOM 703 O O . ARG A 1 84 ? -6.083 -4.403 -5.464 1.00 84.56 84 ARG A O 1
ATOM 710 N N . TYR A 1 85 ? -8.138 -3.713 -6.027 1.00 80.81 85 TYR A N 1
ATOM 711 C CA . TYR A 1 85 ? -8.356 -2.791 -4.929 1.00 80.81 85 TYR A CA 1
ATOM 712 C C . TYR A 1 85 ? -9.643 -3.193 -4.211 1.00 80.81 85 TYR A C 1
ATOM 714 O O . TYR A 1 85 ? -10.637 -3.495 -4.864 1.00 80.81 85 TYR A O 1
ATOM 722 N N . SER A 1 86 ? -9.630 -3.220 -2.877 1.00 79.31 86 SER A N 1
ATOM 723 C CA . SER A 1 86 ? -10.879 -3.354 -2.116 1.00 79.31 86 SER A CA 1
ATOM 724 C C . SER A 1 86 ? -11.442 -1.969 -1.813 1.00 79.31 86 SER A C 1
ATOM 726 O O . SER A 1 86 ? -10.690 -1.058 -1.497 1.00 79.31 86 SER A O 1
ATOM 728 N N . LEU A 1 87 ? -12.758 -1.799 -1.852 1.00 76.94 87 LEU A N 1
ATOM 729 C CA . LEU A 1 87 ? -13.384 -0.576 -1.344 1.00 76.94 87 LEU A CA 1
ATOM 730 C C . LEU A 1 87 ? -13.461 -0.560 0.198 1.00 76.94 87 LEU A C 1
ATOM 732 O O . LEU A 1 87 ? -13.992 0.381 0.762 1.00 76.94 87 LEU A O 1
ATOM 736 N N . ASP A 1 88 ? -12.910 -1.563 0.886 1.00 79.62 88 ASP A N 1
ATOM 737 C CA . ASP A 1 88 ? -12.854 -1.604 2.357 1.00 79.62 88 ASP A CA 1
ATOM 738 C C . ASP A 1 88 ? -11.605 -0.921 2.936 1.00 79.62 88 ASP A C 1
ATOM 740 O O . ASP A 1 88 ? -11.401 -0.922 4.148 1.00 79.62 88 ASP A O 1
ATOM 744 N N . TRP A 1 89 ? -10.718 -0.413 2.075 1.00 83.44 89 TRP A N 1
ATOM 745 C CA . TRP A 1 89 ? -9.546 0.337 2.513 1.00 83.44 89 TRP A CA 1
ATOM 746 C C . TRP A 1 89 ? -9.968 1.729 2.985 1.00 83.44 89 TRP A C 1
ATOM 748 O O . TRP A 1 89 ? -10.642 2.465 2.269 1.00 83.44 89 TRP A O 1
ATOM 758 N N . GLU A 1 90 ? -9.547 2.089 4.189 1.00 85.25 90 GLU A N 1
ATOM 759 C CA . GLU A 1 90 ? -9.818 3.369 4.835 1.00 85.25 90 GLU A CA 1
ATOM 760 C C . GLU A 1 90 ? -8.507 4.128 5.114 1.00 85.25 90 GLU A C 1
ATOM 762 O O . GLU A 1 90 ? -7.437 3.515 5.087 1.00 85.25 90 GLU A O 1
ATOM 767 N N . PRO A 1 91 ? -8.531 5.459 5.318 1.00 84.62 91 PRO A N 1
ATOM 768 C CA . PRO A 1 91 ? -7.302 6.217 5.520 1.00 84.62 91 PRO A CA 1
ATOM 769 C C . PRO A 1 91 ? -6.684 5.873 6.875 1.00 84.62 91 PRO A C 1
ATOM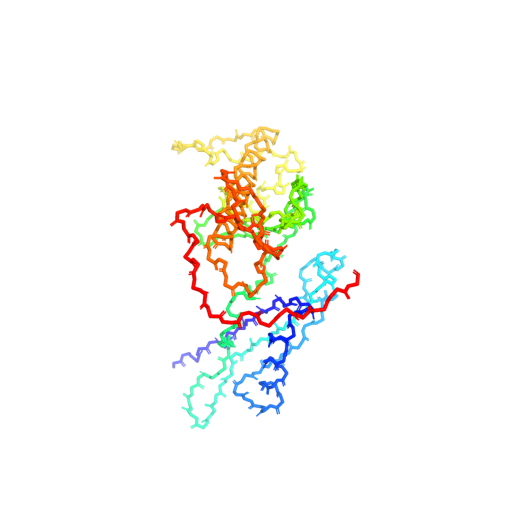 771 O O . PRO A 1 91 ? -7.397 5.698 7.868 1.00 84.62 91 PRO A O 1
ATOM 774 N N . PHE A 1 92 ? -5.357 5.808 6.922 1.00 88.81 92 PHE A N 1
ATOM 775 C CA . PHE A 1 92 ? -4.644 5.701 8.186 1.00 88.81 92 PHE A CA 1
ATOM 776 C C . PHE A 1 92 ? -4.678 7.062 8.919 1.00 88.81 92 PHE A C 1
ATOM 778 O O . PHE A 1 92 ? -4.447 8.085 8.272 1.00 88.81 92 PHE A O 1
ATOM 785 N N . PRO A 1 93 ? -4.965 7.119 10.237 1.00 85.38 93 PRO A N 1
ATOM 786 C CA . PRO A 1 93 ? -5.206 8.388 10.939 1.00 85.38 93 PRO A CA 1
ATOM 787 C C . PRO A 1 93 ? -4.033 9.381 10.943 1.00 85.38 93 PRO A C 1
ATOM 789 O O . PRO A 1 93 ? -4.256 10.587 10.942 1.00 85.38 93 PRO A O 1
ATOM 792 N N . GLU A 1 94 ? -2.793 8.893 10.943 1.00 83.62 94 GLU A N 1
ATOM 793 C CA . GLU A 1 94 ? -1.590 9.732 11.049 1.00 83.62 94 GLU A CA 1
ATOM 794 C C . GLU A 1 94 ? -0.983 10.110 9.692 1.00 83.62 94 GLU A C 1
ATOM 796 O O . GLU A 1 94 ? -0.376 11.169 9.550 1.00 83.62 94 GLU A O 1
ATOM 801 N N . ASP A 1 95 ? -1.131 9.245 8.692 1.00 82.25 95 ASP A N 1
ATOM 802 C CA . ASP A 1 95 ? -0.404 9.340 7.431 1.00 82.25 95 ASP A CA 1
ATOM 803 C C . ASP A 1 95 ? -1.369 9.165 6.262 1.00 82.25 95 ASP A C 1
ATOM 805 O O . ASP A 1 95 ? -1.853 8.069 5.979 1.00 82.25 95 ASP A O 1
ATOM 809 N N . SER A 1 96 ? -1.635 10.268 5.562 1.00 80.00 96 SER A N 1
ATOM 810 C CA . SER A 1 96 ? -2.560 10.300 4.422 1.00 80.00 96 SER A CA 1
ATOM 811 C C . SER A 1 96 ? -2.130 9.419 3.243 1.00 80.00 96 SER A C 1
ATOM 813 O O . SER A 1 96 ? -2.964 9.095 2.386 1.00 80.00 96 SER A O 1
ATOM 815 N N . LEU A 1 97 ? -0.847 9.034 3.188 1.00 84.12 97 LEU A N 1
ATOM 816 C CA . LEU A 1 97 ? -0.310 8.127 2.181 1.00 84.12 97 LEU A CA 1
ATOM 817 C C . LEU A 1 97 ? -0.473 6.659 2.574 1.00 84.12 97 LEU A C 1
ATOM 819 O O . LEU A 1 97 ? -0.292 5.793 1.717 1.00 84.12 97 LEU A O 1
ATOM 823 N N . LEU A 1 98 ? -0.867 6.358 3.811 1.00 88.25 98 LEU A N 1
ATOM 824 C CA . LEU A 1 98 ? -1.177 5.009 4.259 1.00 88.25 98 LEU A CA 1
ATOM 825 C C . LEU A 1 98 ? -2.692 4.764 4.256 1.00 88.25 98 LEU A C 1
ATOM 827 O O . LEU A 1 98 ? -3.517 5.615 4.587 1.00 88.25 98 LEU A O 1
ATOM 831 N N . GLU A 1 99 ? -3.061 3.554 3.861 1.00 89.31 99 GLU A N 1
ATOM 832 C CA . GLU A 1 99 ? -4.415 3.026 3.938 1.00 89.31 99 GLU A CA 1
ATOM 833 C C . GLU A 1 99 ? -4.397 1.798 4.842 1.00 89.31 99 GLU A C 1
ATOM 835 O O . GLU A 1 99 ? -3.420 1.044 4.875 1.00 89.31 99 GLU A O 1
ATOM 840 N N . MET A 1 100 ? -5.504 1.550 5.524 1.00 91.62 100 MET A N 1
ATOM 841 C CA . MET A 1 100 ? -5.668 0.395 6.385 1.00 91.62 100 MET A CA 1
ATOM 842 C C . MET A 1 100 ? -6.983 -0.330 6.116 1.00 91.62 100 MET A C 1
ATOM 844 O O . MET A 1 100 ? -7.945 0.262 5.638 1.00 91.62 100 MET A O 1
ATOM 848 N N . ARG A 1 101 ? -7.027 -1.632 6.385 1.00 91.44 101 ARG A N 1
ATOM 849 C CA . ARG A 1 101 ? -8.267 -2.420 6.411 1.00 91.44 101 ARG A CA 1
ATOM 850 C C . ARG A 1 101 ? -8.123 -3.602 7.354 1.00 91.44 101 ARG A C 1
ATOM 852 O O . ARG A 1 101 ? -7.006 -4.028 7.641 1.00 91.44 101 ARG A O 1
ATOM 859 N N . ASN A 1 102 ? -9.241 -4.212 7.737 1.00 89.12 102 ASN A N 1
ATOM 860 C CA . ASN A 1 102 ? -9.200 -5.502 8.427 1.00 89.12 102 ASN A CA 1
ATOM 861 C C . ASN A 1 102 ? -8.426 -6.533 7.590 1.00 89.12 102 ASN A C 1
ATOM 863 O O . ASN A 1 102 ? -8.709 -6.737 6.404 1.00 89.12 102 ASN A O 1
ATOM 867 N N . ALA A 1 103 ? -7.432 -7.170 8.206 1.00 88.19 103 ALA A N 1
ATOM 868 C CA . ALA A 1 103 ? -6.699 -8.254 7.573 1.00 88.19 103 ALA A CA 1
ATOM 869 C C . ALA A 1 103 ? -7.537 -9.540 7.582 1.00 88.19 103 ALA A C 1
ATOM 871 O O . ALA A 1 103 ? -8.291 -9.810 8.515 1.00 88.19 103 ALA A O 1
ATOM 872 N N . ASN A 1 104 ? -7.367 -10.376 6.554 1.00 80.38 104 ASN A N 1
ATOM 873 C CA . ASN A 1 104 ? -8.138 -11.617 6.402 1.00 80.38 104 ASN A CA 1
ATOM 874 C C . ASN A 1 104 ? -7.880 -12.644 7.532 1.00 80.38 104 ASN A C 1
ATOM 876 O O . ASN A 1 104 ? -8.669 -13.569 7.686 1.00 80.38 104 ASN A O 1
ATOM 880 N N . GLY A 1 105 ? -6.788 -12.498 8.294 1.00 76.75 105 GLY A N 1
ATOM 881 C CA . GLY A 1 105 ? -6.394 -13.376 9.406 1.00 76.75 105 GLY A CA 1
ATOM 882 C C . GLY A 1 105 ? -6.506 -12.735 10.795 1.00 76.75 105 GLY A C 1
ATOM 883 O O . GLY A 1 105 ? -5.970 -13.287 11.750 1.00 76.75 105 GLY A O 1
ATOM 884 N N . GLY A 1 106 ? -7.178 -11.584 10.911 1.00 82.50 106 GLY A N 1
ATOM 885 C CA . GLY A 1 106 ? -7.223 -10.784 12.138 1.00 82.50 106 GLY A CA 1
ATOM 886 C C . GLY A 1 106 ? -6.188 -9.656 12.156 1.00 82.50 106 GLY A C 1
ATOM 887 O O . GLY A 1 106 ? -5.180 -9.708 11.456 1.00 82.50 106 GLY A O 1
ATOM 888 N N . GLY A 1 107 ? -6.477 -8.610 12.934 1.00 89.62 107 GLY A N 1
ATOM 889 C CA . GLY A 1 107 ? -5.695 -7.374 12.947 1.00 89.62 107 GLY A CA 1
ATOM 890 C C . GLY A 1 107 ? -5.978 -6.472 11.742 1.00 89.62 107 GLY A C 1
ATOM 891 O O . GLY A 1 107 ? -7.047 -6.534 11.125 1.00 89.62 107 GLY A O 1
ATOM 892 N N . THR A 1 108 ? -5.011 -5.628 11.401 1.00 93.00 108 THR A N 1
ATOM 893 C CA . THR A 1 108 ? -5.122 -4.623 10.342 1.00 93.00 108 THR A CA 1
ATOM 894 C C . THR A 1 108 ? -3.996 -4.780 9.353 1.00 93.00 108 THR A C 1
ATOM 896 O O . THR A 1 108 ? -2.829 -4.735 9.723 1.00 93.00 108 THR A O 1
ATOM 899 N N . ARG A 1 109 ? -4.337 -4.887 8.072 1.00 93.88 109 ARG A N 1
ATOM 900 C CA . ARG A 1 109 ? -3.355 -4.718 7.009 1.00 93.88 109 ARG A CA 1
ATOM 901 C C . ARG A 1 109 ? -3.213 -3.230 6.734 1.00 93.88 109 ARG A C 1
ATOM 903 O O . ARG A 1 109 ? -4.219 -2.576 6.460 1.00 93.88 109 ARG A O 1
ATOM 910 N N . ILE A 1 110 ? -1.992 -2.719 6.794 1.00 92.56 110 ILE A N 1
ATOM 911 C CA . ILE A 1 110 ? -1.644 -1.334 6.479 1.00 92.56 110 ILE A CA 1
ATOM 912 C C . ILE A 1 110 ? -0.777 -1.360 5.232 1.00 92.56 110 ILE A C 1
ATOM 914 O O . ILE A 1 110 ? 0.175 -2.132 5.151 1.00 92.56 110 ILE A O 1
ATOM 918 N N . ARG A 1 111 ? -1.100 -0.519 4.253 1.00 90.44 111 ARG A N 1
ATOM 919 C CA . ARG A 1 111 ? -0.284 -0.378 3.052 1.00 90.44 111 ARG A CA 1
ATOM 920 C C . ARG A 1 111 ? -0.170 1.066 2.618 1.00 90.44 111 ARG A C 1
ATOM 922 O O . ARG A 1 111 ? -1.102 1.852 2.775 1.00 90.44 111 ARG A O 1
ATOM 929 N N . GLY A 1 112 ? 0.905 1.386 1.929 1.00 87.06 112 GLY A N 1
ATOM 930 C CA . GLY A 1 112 ? 1.008 2.636 1.215 1.00 87.06 112 GLY A CA 1
ATOM 931 C C . GLY A 1 112 ? 2.422 2.962 0.816 1.00 87.06 112 GLY A C 1
ATOM 932 O O . GLY A 1 112 ? 3.162 2.065 0.436 1.00 87.06 112 GLY A O 1
ATOM 933 N N . GLU A 1 113 ? 2.743 4.243 0.814 1.00 88.25 113 GLU A N 1
ATOM 934 C CA . GLU A 1 113 ? 4.081 4.731 0.506 1.00 88.25 113 GLU A CA 1
ATOM 935 C C . GLU A 1 113 ? 4.524 5.658 1.623 1.00 88.25 113 GLU A C 1
ATOM 937 O O . GLU A 1 113 ? 3.722 6.447 2.120 1.00 88.25 113 GLU A O 1
ATOM 942 N N . ARG A 1 114 ? 5.797 5.567 1.999 1.00 87.12 114 ARG A N 1
ATOM 943 C CA . ARG A 1 114 ? 6.432 6.514 2.910 1.00 87.12 114 ARG A CA 1
ATOM 944 C C . ARG A 1 114 ? 7.640 7.136 2.249 1.00 87.12 114 ARG A C 1
ATOM 946 O O . ARG A 1 114 ? 8.398 6.453 1.571 1.00 87.12 114 ARG A O 1
ATOM 953 N N . PHE A 1 115 ? 7.797 8.435 2.463 1.00 87.50 115 PHE A N 1
ATOM 954 C CA . PHE A 1 115 ? 8.970 9.166 2.014 1.00 87.50 115 PHE A CA 1
ATOM 955 C C . PHE A 1 115 ? 10.190 8.750 2.845 1.00 87.50 115 PHE A C 1
ATOM 957 O O . PHE A 1 115 ? 10.130 8.736 4.076 1.00 87.50 115 PHE A O 1
ATOM 964 N N . VAL A 1 116 ? 11.279 8.421 2.160 1.00 86.69 116 VAL A N 1
ATOM 965 C CA . VAL A 1 116 ? 12.585 8.075 2.736 1.00 86.69 116 VAL A CA 1
ATOM 966 C C . VAL A 1 116 ? 13.654 9.064 2.273 1.00 86.69 116 VAL A C 1
ATOM 968 O O . VAL A 1 116 ? 14.557 9.360 3.050 1.00 86.69 116 VAL A O 1
ATOM 971 N N . GLY A 1 117 ? 13.514 9.629 1.067 1.00 85.31 117 GLY A N 1
ATOM 972 C CA . GLY A 1 117 ? 14.464 10.591 0.507 1.00 85.31 117 GLY A CA 1
ATOM 973 C C . GLY A 1 117 ? 15.805 9.935 0.200 1.00 85.31 117 GLY A C 1
ATOM 974 O O . GLY A 1 117 ? 16.793 10.192 0.892 1.00 85.31 117 GLY A O 1
ATOM 975 N N . PHE A 1 118 ? 15.834 9.048 -0.797 1.00 84.88 118 PHE A N 1
ATOM 976 C CA . PHE A 1 118 ? 17.084 8.392 -1.166 1.00 84.88 118 PHE A CA 1
ATOM 977 C C . PHE A 1 118 ? 18.050 9.408 -1.769 1.00 84.88 118 PHE A C 1
ATOM 979 O O . PHE A 1 118 ? 17.667 10.340 -2.468 1.00 84.88 118 PHE A O 1
ATOM 986 N N . SER A 1 119 ? 19.341 9.211 -1.521 1.00 81.06 119 SER A N 1
ATOM 987 C CA . SER A 1 119 ? 20.378 9.997 -2.189 1.00 81.06 119 SER A CA 1
ATOM 988 C C . SER A 1 119 ? 20.618 9.554 -3.635 1.00 81.06 119 SER A C 1
ATOM 990 O O . SER A 1 119 ? 21.206 10.305 -4.408 1.00 81.06 119 SER A O 1
ATOM 992 N N . ASP A 1 120 ? 20.225 8.325 -3.984 1.00 76.44 120 ASP A N 1
ATOM 993 C CA . ASP A 1 120 ? 20.416 7.758 -5.317 1.00 76.44 120 ASP A CA 1
ATOM 994 C C . ASP A 1 120 ? 19.246 8.155 -6.236 1.00 76.44 120 ASP A C 1
ATOM 996 O O . ASP A 1 120 ? 18.112 7.760 -5.959 1.00 76.44 120 ASP A O 1
ATOM 1000 N N . PRO A 1 121 ? 19.489 8.892 -7.338 1.00 79.69 121 PRO A N 1
ATOM 1001 C CA . PRO A 1 121 ? 18.432 9.344 -8.245 1.00 79.69 121 PRO A CA 1
ATOM 1002 C C . PRO A 1 121 ? 17.737 8.203 -9.007 1.00 79.69 121 PRO A C 1
ATOM 1004 O O . PRO A 1 121 ? 16.704 8.436 -9.635 1.00 79.69 121 PRO A O 1
ATOM 1007 N N . ARG A 1 122 ? 18.289 6.981 -8.983 1.00 78.19 122 ARG A N 1
ATOM 1008 C CA . ARG A 1 122 ? 17.684 5.786 -9.594 1.00 78.19 122 ARG A CA 1
ATOM 1009 C C . ARG A 1 122 ? 16.608 5.164 -8.706 1.00 78.19 122 ARG A C 1
ATOM 1011 O O . ARG A 1 122 ? 15.782 4.396 -9.195 1.00 78.19 122 ARG A O 1
ATOM 1018 N N . LEU A 1 123 ? 16.604 5.485 -7.413 1.00 81.75 123 LEU A N 1
ATOM 1019 C CA . LEU A 1 123 ? 15.591 5.027 -6.471 1.00 81.75 123 LEU A CA 1
ATOM 1020 C C . LEU A 1 123 ? 14.482 6.068 -6.339 1.00 81.75 123 LEU A C 1
ATOM 1022 O O . LEU A 1 123 ? 14.716 7.273 -6.324 1.00 81.75 123 LEU A O 1
ATOM 1026 N N . SER A 1 124 ? 13.242 5.599 -6.208 1.00 84.12 124 SER A N 1
ATOM 1027 C CA . SER A 1 124 ? 12.138 6.488 -5.858 1.00 84.12 124 SER A CA 1
ATOM 1028 C C . SER A 1 124 ? 12.281 6.923 -4.408 1.00 84.12 124 SER A C 1
ATOM 1030 O O . SER A 1 124 ? 12.344 6.064 -3.538 1.00 84.12 124 SER A O 1
ATOM 1032 N N . ASP A 1 125 ? 12.202 8.226 -4.131 1.00 86.81 125 ASP A N 1
ATOM 1033 C CA . ASP A 1 125 ? 12.198 8.793 -2.771 1.00 86.81 125 ASP A CA 1
ATOM 1034 C C . ASP A 1 125 ? 11.137 8.212 -1.822 1.00 86.81 125 ASP A C 1
ATOM 1036 O O . ASP A 1 125 ? 11.143 8.506 -0.624 1.00 86.81 125 ASP A O 1
ATOM 1040 N N . TYR A 1 126 ? 10.211 7.412 -2.346 1.00 87.50 126 TYR A N 1
ATOM 1041 C CA . TYR A 1 126 ? 9.162 6.738 -1.611 1.00 87.50 126 TYR A CA 1
ATOM 1042 C C . TYR A 1 126 ? 9.355 5.223 -1.647 1.00 87.50 126 TYR A C 1
ATOM 1044 O O . TYR A 1 126 ? 9.523 4.626 -2.709 1.00 87.50 126 TYR A O 1
ATOM 1052 N N . VAL A 1 127 ? 9.212 4.585 -0.486 1.00 89.56 127 VAL A N 1
ATOM 1053 C CA . VAL A 1 127 ? 9.189 3.121 -0.367 1.00 89.56 127 VAL A CA 1
ATOM 1054 C C . VAL A 1 127 ? 7.780 2.621 -0.121 1.00 89.56 127 VAL A C 1
ATOM 1056 O O . VAL A 1 127 ? 6.971 3.278 0.542 1.00 89.56 127 VAL A O 1
ATOM 1059 N N . LYS A 1 128 ? 7.481 1.435 -0.650 1.00 88.75 128 LYS A N 1
ATOM 1060 C CA . LYS A 1 128 ? 6.196 0.774 -0.426 1.00 88.75 128 LYS A CA 1
ATOM 1061 C C . LYS A 1 128 ? 6.175 0.141 0.957 1.00 88.75 128 LYS A C 1
ATOM 1063 O O . LYS A 1 128 ? 7.079 -0.594 1.321 1.00 88.75 128 LYS A O 1
ATOM 1068 N N . ILE A 1 129 ? 5.090 0.387 1.676 1.00 91.12 129 ILE A N 1
ATOM 1069 C CA . ILE A 1 129 ? 4.753 -0.278 2.931 1.00 91.12 129 ILE A CA 1
ATOM 1070 C C . ILE A 1 129 ? 3.619 -1.257 2.639 1.00 91.12 129 ILE A C 1
ATOM 1072 O O . ILE A 1 129 ? 2.616 -0.868 2.036 1.00 91.12 129 ILE A O 1
ATOM 1076 N N . ASP A 1 130 ? 3.744 -2.506 3.076 1.00 90.81 130 ASP A N 1
ATOM 1077 C CA . ASP A 1 130 ? 2.649 -3.482 3.094 1.00 90.81 130 ASP A CA 1
ATOM 1078 C C . ASP A 1 130 ? 2.869 -4.450 4.257 1.00 90.81 130 ASP A C 1
ATOM 1080 O O . ASP A 1 130 ? 3.658 -5.383 4.168 1.00 90.81 130 ASP A O 1
ATOM 1084 N N . THR A 1 131 ? 2.194 -4.195 5.374 1.00 92.94 131 THR A N 1
ATOM 1085 C CA . THR A 1 131 ? 2.377 -4.949 6.617 1.00 92.94 131 THR A CA 1
ATOM 1086 C C . THR A 1 131 ? 1.040 -5.272 7.273 1.00 92.94 131 THR A C 1
ATOM 1088 O O . THR A 1 131 ? -0.009 -4.730 6.912 1.00 92.94 131 THR A O 1
ATOM 1091 N N . THR A 1 132 ? 1.054 -6.191 8.235 1.00 93.88 132 THR A N 1
ATOM 1092 C CA . THR A 1 132 ? -0.111 -6.531 9.054 1.00 93.88 132 THR A CA 1
ATOM 1093 C C . THR A 1 132 ? 0.222 -6.339 10.525 1.00 93.88 132 THR A C 1
ATOM 1095 O O . THR A 1 132 ? 1.165 -6.932 11.034 1.00 93.88 132 THR A O 1
ATOM 1098 N N . VAL A 1 133 ? -0.581 -5.528 11.209 1.00 92.38 133 VAL A N 1
ATOM 1099 C CA . VAL A 1 133 ? -0.445 -5.214 12.635 1.00 92.38 133 VAL A CA 1
ATOM 1100 C C . VAL A 1 133 ? -1.563 -5.892 13.437 1.00 92.38 133 VAL A C 1
ATOM 1102 O O . VAL A 1 133 ? -2.641 -6.145 12.891 1.00 92.38 133 VAL A O 1
ATOM 1105 N N . PRO A 1 134 ? -1.358 -6.195 14.731 1.00 91.31 134 PRO A N 1
ATOM 1106 C CA . PRO A 1 134 ? -2.279 -7.052 15.484 1.00 91.31 134 PRO A CA 1
ATOM 1107 C C . PRO A 1 134 ? -3.593 -6.365 15.894 1.00 91.31 134 PRO A C 1
ATOM 1109 O O . PRO A 1 134 ? -4.591 -7.033 16.176 1.00 91.31 134 PRO A O 1
ATOM 1112 N N . TRP A 1 135 ? -3.626 -5.034 15.920 1.00 91.56 135 TRP A N 1
ATOM 1113 C CA . TRP A 1 135 ? -4.832 -4.268 16.232 1.00 91.56 135 TRP A CA 1
ATOM 1114 C C . TRP A 1 135 ? -5.743 -4.132 15.023 1.00 91.56 135 TRP A C 1
ATOM 1116 O O . TRP A 1 135 ? -5.277 -4.074 13.894 1.00 91.56 135 TRP A O 1
ATOM 1126 N N . THR A 1 136 ? -7.047 -4.075 15.261 1.00 91.44 136 THR A N 1
ATOM 1127 C CA . THR A 1 136 ? -8.085 -3.815 14.254 1.00 91.44 136 THR A CA 1
ATOM 1128 C C . THR A 1 136 ? -8.125 -2.330 13.877 1.00 91.44 136 THR A C 1
ATOM 1130 O O . THR A 1 136 ? -7.656 -1.495 14.654 1.00 91.44 136 THR A O 1
ATOM 1133 N N . PRO A 1 137 ? -8.731 -1.952 12.737 1.00 90.62 137 PRO A N 1
ATOM 1134 C CA . PRO A 1 137 ? -8.752 -0.556 12.315 1.00 90.62 137 PRO A CA 1
ATOM 1135 C C . PRO A 1 137 ? -9.487 0.344 13.319 1.00 90.62 137 PRO A C 1
ATOM 1137 O O . PRO A 1 137 ? -9.081 1.477 13.566 1.00 90.62 137 PRO A O 1
ATOM 1140 N N . THR A 1 138 ? -10.529 -0.180 13.973 1.00 89.94 138 THR A N 1
ATOM 1141 C CA . THR A 1 138 ? -11.246 0.516 15.051 1.00 89.94 138 THR A CA 1
ATOM 1142 C C . THR A 1 138 ? -10.370 0.730 16.283 1.00 89.94 138 THR A C 1
ATOM 1144 O O . THR A 1 138 ? -10.410 1.804 16.872 1.00 89.94 138 THR A O 1
ATOM 1147 N N . GLU A 1 139 ? -9.567 -0.262 16.673 1.00 90.69 139 GLU A N 1
ATOM 1148 C CA . GLU A 1 139 ? -8.617 -0.120 17.784 1.00 90.69 139 GLU A CA 1
ATOM 1149 C C . GLU A 1 139 ? -7.506 0.873 17.437 1.00 90.69 139 GLU A C 1
ATOM 1151 O O . GLU A 1 139 ? -7.150 1.688 18.274 1.00 90.69 139 GLU A O 1
ATOM 1156 N N . ILE A 1 140 ? -7.007 0.880 16.199 1.00 91.88 140 ILE A N 1
ATOM 1157 C CA . ILE A 1 140 ? -6.029 1.882 15.753 1.00 91.88 140 ILE A CA 1
ATOM 1158 C C . ILE A 1 140 ? -6.614 3.292 15.866 1.00 91.88 140 ILE A C 1
ATOM 1160 O O . ILE A 1 140 ? -5.963 4.172 16.417 1.00 91.88 140 ILE A O 1
ATOM 1164 N N . LYS A 1 141 ? -7.855 3.515 15.415 1.00 91.81 141 LYS A N 1
ATOM 1165 C CA . LYS A 1 141 ? -8.523 4.819 15.584 1.00 91.81 141 LYS A CA 1
ATOM 1166 C C . LYS A 1 141 ? -8.620 5.217 17.056 1.00 91.81 141 LYS A C 1
ATOM 1168 O O . LYS A 1 141 ? -8.181 6.305 17.400 1.00 91.81 141 LYS A O 1
ATOM 1173 N N . LYS A 1 142 ? -9.055 4.296 17.924 1.00 91.94 142 LYS A N 1
ATOM 1174 C CA . LYS A 1 142 ? -9.093 4.493 19.383 1.00 91.94 142 LYS A CA 1
ATOM 1175 C C . LYS A 1 142 ? -7.744 4.924 19.959 1.00 91.94 142 LYS A C 1
ATOM 1177 O O . LYS A 1 142 ? -7.712 5.860 20.749 1.00 91.94 142 LYS A O 1
ATOM 1182 N N . MET A 1 143 ? -6.637 4.307 19.529 1.00 92.75 143 MET A N 1
ATOM 1183 C CA . MET A 1 143 ? -5.297 4.737 19.953 1.00 92.75 143 MET A CA 1
ATOM 1184 C C . MET A 1 143 ? -5.045 6.201 19.603 1.00 92.75 143 MET A C 1
ATOM 1186 O O . MET A 1 143 ? -4.533 6.939 20.436 1.00 92.75 143 MET A O 1
ATOM 1190 N N . PHE A 1 144 ? -5.390 6.632 18.387 1.00 90.38 144 PHE A N 1
ATOM 1191 C CA . PHE A 1 144 ? -5.200 8.018 17.947 1.00 90.38 144 PHE A CA 1
ATOM 1192 C C . PHE A 1 144 ? -6.196 8.998 18.584 1.00 90.38 144 PHE A C 1
ATOM 1194 O O . PHE A 1 144 ? -5.873 10.174 18.726 1.00 90.38 144 PHE A O 1
ATOM 1201 N N . ASP A 1 145 ? -7.346 8.506 19.042 1.00 90.31 145 ASP A N 1
ATOM 1202 C CA . ASP A 1 145 ? -8.320 9.257 19.840 1.00 90.31 145 ASP A CA 1
ATOM 1203 C C . ASP A 1 145 ? -7.930 9.338 21.336 1.00 90.31 145 ASP A C 1
ATOM 1205 O O . ASP A 1 145 ? -8.604 10.005 22.122 1.00 90.31 145 ASP A O 1
ATOM 1209 N N . GLY A 1 146 ? -6.829 8.689 21.742 1.00 87.62 146 GLY A N 1
ATOM 1210 C CA . GLY A 1 146 ? -6.318 8.693 23.118 1.00 87.62 146 GLY A CA 1
ATOM 1211 C C . GLY A 1 146 ? -6.965 7.655 24.044 1.00 87.62 146 GLY A C 1
ATOM 1212 O O . GLY A 1 146 ? -6.755 7.699 25.257 1.00 87.62 146 GLY A O 1
ATOM 1213 N N . GLU A 1 147 ? -7.742 6.716 23.502 1.00 90.38 147 GLU A N 1
ATOM 1214 C CA . GLU A 1 147 ? -8.367 5.636 24.267 1.00 90.38 147 GLU A CA 1
ATOM 1215 C C . GLU A 1 147 ? -7.411 4.441 24.456 1.00 90.38 147 GLU A C 1
ATOM 1217 O O . GLU A 1 147 ? -6.664 4.088 23.536 1.00 90.38 147 GLU A O 1
ATOM 1222 N N . PRO A 1 148 ? -7.449 3.767 25.622 1.00 87.56 148 PRO A N 1
ATOM 1223 C CA . PRO A 1 148 ? -6.688 2.544 25.840 1.00 87.56 148 PRO A CA 1
ATOM 1224 C C . PRO A 1 148 ? -7.186 1.413 24.934 1.00 87.56 148 PRO A C 1
ATOM 1226 O O . PRO A 1 148 ? -8.361 1.338 24.560 1.00 87.56 148 PRO A O 1
ATOM 1229 N N . VAL A 1 149 ? -6.275 0.507 24.586 1.00 90.19 149 VAL A N 1
ATOM 1230 C CA . VAL A 1 149 ? -6.546 -0.605 23.668 1.00 90.19 149 VAL A CA 1
ATOM 1231 C C . VAL A 1 149 ? -5.964 -1.913 24.190 1.00 90.19 149 VAL A C 1
ATOM 1233 O O . VAL A 1 149 ? -5.037 -1.896 24.996 1.00 90.19 149 VAL A O 1
ATOM 1236 N N . PRO A 1 150 ? -6.455 -3.075 23.729 1.00 85.62 150 PRO A N 1
ATOM 1237 C CA . PRO A 1 150 ? -5.905 -4.355 24.158 1.00 85.62 150 PRO A CA 1
ATOM 1238 C C . PRO A 1 150 ? -4.420 -4.496 23.783 1.00 85.62 150 PRO A C 1
ATOM 1240 O O . PRO A 1 150 ? -4.024 -4.214 22.647 1.00 85.62 150 PRO A O 1
ATOM 1243 N N . ASN A 1 151 ? -3.600 -4.990 24.711 1.00 83.31 151 ASN A N 1
ATOM 1244 C CA . ASN A 1 151 ? -2.197 -5.325 24.479 1.00 83.31 151 ASN A CA 1
ATOM 1245 C C . ASN A 1 151 ? -2.076 -6.616 23.667 1.00 83.31 151 ASN A C 1
ATOM 1247 O O . ASN A 1 151 ? -1.879 -7.701 24.206 1.00 83.31 151 ASN A O 1
ATOM 1251 N N . LYS A 1 152 ? -2.212 -6.509 22.347 1.00 79.06 152 LYS A N 1
ATOM 1252 C CA . LYS A 1 152 ? -2.128 -7.664 21.443 1.00 79.06 152 LYS A CA 1
ATOM 1253 C C . LYS A 1 152 ? -0.697 -8.053 21.062 1.00 79.06 152 LYS A C 1
ATOM 1255 O O . LYS A 1 152 ? -0.523 -8.959 20.254 1.00 79.06 152 LYS A O 1
ATOM 1260 N N . VAL A 1 153 ? 0.304 -7.364 21.610 1.00 72.31 153 VAL A N 1
ATOM 1261 C CA . VAL A 1 153 ? 1.724 -7.666 21.382 1.00 72.31 153 VAL A CA 1
ATOM 1262 C C . VAL A 1 153 ? 2.224 -8.674 22.419 1.00 72.31 153 VAL A C 1
ATOM 1264 O O . VAL A 1 153 ? 2.986 -9.576 22.081 1.00 72.31 153 VAL A O 1
ATOM 1267 N N . GLU A 1 154 ? 1.735 -8.594 23.660 1.00 64.38 154 GLU A N 1
ATOM 1268 C CA . GLU A 1 154 ? 2.019 -9.583 24.702 1.00 64.38 154 GLU A CA 1
ATOM 1269 C C . GLU A 1 154 ? 0.949 -10.687 24.734 1.00 64.38 154 GLU A C 1
ATOM 1271 O O . GLU A 1 154 ? -0.223 -10.456 25.034 1.00 64.38 154 GLU A O 1
ATOM 1276 N N . TYR A 1 155 ? 1.356 -11.926 24.448 1.00 53.84 155 TYR A N 1
ATOM 1277 C CA . TYR A 1 155 ? 0.474 -13.091 24.537 1.00 53.84 155 TYR A CA 1
ATOM 1278 C C . TYR A 1 155 ? 0.285 -13.525 25.998 1.00 53.84 155 TYR A C 1
ATOM 1280 O O . TYR A 1 155 ? 1.136 -14.195 26.581 1.00 53.84 155 TYR A O 1
ATOM 1288 N N . GLY A 1 156 ? -0.867 -13.182 26.579 1.00 56.09 156 GLY A N 1
ATOM 1289 C CA . GLY A 1 156 ? -1.312 -13.655 27.892 1.00 56.09 156 GLY A CA 1
ATOM 1290 C C . GLY A 1 156 ? -2.749 -14.187 27.868 1.00 56.09 156 GLY A C 1
ATOM 1291 O O . GLY A 1 156 ? -3.566 -13.781 27.046 1.00 56.09 156 GLY A O 1
ATOM 1292 N N . HIS A 1 157 ? -3.094 -15.083 28.802 1.00 54.16 157 HIS A N 1
ATOM 1293 C CA . HIS A 1 157 ? -4.458 -15.634 28.940 1.00 54.16 157 HIS A CA 1
ATOM 1294 C C . HIS A 1 157 ? -5.531 -14.575 29.267 1.00 54.16 157 HIS A C 1
ATOM 1296 O O . HIS A 1 157 ? -6.719 -14.812 29.055 1.00 54.16 157 HIS A O 1
ATOM 1302 N N . LYS A 1 158 ? -5.120 -13.408 29.776 1.00 61.72 158 LYS A N 1
ATOM 1303 C CA . LYS A 1 158 ? -5.919 -12.181 29.828 1.00 61.72 158 LYS A CA 1
ATOM 1304 C C . LYS A 1 158 ? -5.127 -11.115 29.094 1.00 61.72 158 LYS A C 1
ATOM 1306 O O . LYS A 1 158 ? -3.991 -10.871 29.479 1.00 61.72 158 LYS A O 1
ATOM 1311 N N . ILE A 1 159 ? -5.720 -10.510 28.072 1.00 67.81 159 ILE A N 1
ATOM 1312 C CA . ILE A 1 159 ? -5.102 -9.404 27.343 1.00 67.81 159 ILE A CA 1
ATOM 1313 C C . ILE A 1 159 ? -5.310 -8.141 28.193 1.00 67.81 159 ILE A C 1
ATOM 1315 O O . ILE A 1 159 ? -6.460 -7.712 28.318 1.00 67.81 159 ILE A O 1
ATOM 1319 N N . PRO A 1 160 ? -4.269 -7.584 28.842 1.00 80.88 160 PRO A N 1
ATOM 1320 C CA . PRO A 1 160 ? -4.406 -6.325 29.564 1.00 80.88 160 PRO A CA 1
ATOM 1321 C C . PRO A 1 160 ? -4.625 -5.180 28.570 1.00 80.88 160 PRO A C 1
ATOM 1323 O O . PRO A 1 160 ? -4.262 -5.287 27.400 1.00 80.88 160 PRO A O 1
ATOM 1326 N N . GLU A 1 161 ? -5.210 -4.078 29.024 1.00 84.81 161 GLU A N 1
ATOM 1327 C CA . GLU A 1 161 ? -5.219 -2.843 28.241 1.00 84.81 161 GLU A CA 1
ATOM 1328 C C . GLU A 1 161 ? -3.856 -2.149 28.355 1.00 84.81 161 GLU A C 1
ATOM 1330 O O . GLU A 1 161 ? -3.230 -2.158 29.417 1.00 84.81 161 GLU A O 1
ATOM 1335 N N . ILE A 1 162 ? -3.400 -1.562 27.254 1.00 87.75 162 ILE A N 1
ATOM 1336 C CA . ILE A 1 162 ? -2.270 -0.634 27.202 1.00 87.75 162 ILE A CA 1
ATOM 1337 C C . ILE A 1 162 ? -2.793 0.772 26.955 1.00 87.75 162 ILE A C 1
ATOM 1339 O O . ILE A 1 162 ? -3.832 0.964 26.314 1.00 87.75 162 ILE A O 1
ATOM 1343 N N . ASP A 1 163 ? -2.066 1.756 27.475 1.00 89.62 163 ASP A N 1
ATOM 1344 C CA . ASP A 1 163 ? -2.363 3.151 27.192 1.00 89.62 163 ASP A CA 1
ATOM 1345 C C . ASP A 1 163 ? -2.177 3.465 25.697 1.00 89.62 163 ASP A C 1
ATOM 1347 O O . ASP A 1 163 ? -1.460 2.783 24.953 1.00 89.62 163 ASP A O 1
ATOM 1351 N N . ALA A 1 164 ? -2.873 4.506 25.248 1.00 89.25 164 ALA A N 1
ATOM 1352 C CA . ALA A 1 164 ? -2.840 4.934 23.858 1.00 89.25 164 ALA A CA 1
ATOM 1353 C C . ALA A 1 164 ? -1.415 5.292 23.406 1.00 89.25 164 ALA A C 1
ATOM 1355 O O . ALA A 1 164 ? -0.995 4.890 22.325 1.00 89.25 164 ALA A O 1
ATOM 1356 N N . ASP A 1 165 ? -0.647 5.987 24.248 1.00 89.12 165 ASP A N 1
ATOM 1357 C CA . ASP A 1 165 ? 0.703 6.448 23.917 1.00 89.12 165 ASP A CA 1
ATOM 1358 C C . ASP A 1 165 ? 1.683 5.289 23.688 1.00 89.12 165 ASP A C 1
ATOM 1360 O O . ASP A 1 165 ? 2.474 5.313 22.739 1.00 89.12 165 ASP A O 1
ATOM 1364 N N . THR A 1 166 ? 1.647 4.251 24.526 1.00 88.31 166 THR A N 1
ATOM 1365 C CA . THR A 1 166 ? 2.490 3.062 24.340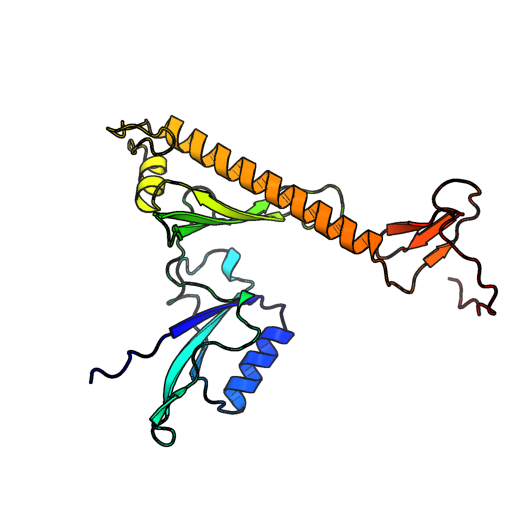 1.00 88.31 166 THR A CA 1
ATOM 1366 C C . THR A 1 166 ? 2.012 2.253 23.143 1.00 88.31 166 THR A C 1
ATOM 1368 O O . THR A 1 166 ? 2.843 1.820 22.344 1.00 88.31 166 THR A O 1
ATOM 1371 N N . ALA A 1 167 ? 0.697 2.106 22.951 1.00 88.19 167 ALA A N 1
ATOM 1372 C CA . ALA A 1 167 ? 0.140 1.433 21.779 1.00 88.19 167 ALA A CA 1
ATOM 1373 C C . ALA A 1 167 ? 0.559 2.116 20.467 1.00 88.19 167 ALA A C 1
ATOM 1375 O O . ALA A 1 167 ? 1.017 1.446 19.539 1.00 88.19 167 ALA A O 1
ATOM 1376 N N . GLN A 1 168 ? 0.493 3.450 20.412 1.00 91.25 168 GLN A N 1
ATOM 1377 C CA . GLN A 1 168 ? 0.959 4.236 19.270 1.00 91.25 168 GLN A CA 1
ATOM 1378 C C . GLN A 1 168 ? 2.461 4.053 19.030 1.00 91.25 168 GLN A C 1
ATOM 1380 O O . GLN A 1 168 ? 2.877 3.893 17.884 1.00 91.25 168 GLN A O 1
ATOM 1385 N N . LYS A 1 169 ? 3.290 4.046 20.084 1.00 91.56 169 LYS A N 1
ATOM 1386 C CA . LYS A 1 169 ? 4.738 3.798 19.951 1.00 91.56 169 LYS A CA 1
ATOM 1387 C C . LYS A 1 169 ? 5.030 2.419 19.367 1.00 91.56 169 LYS A C 1
ATOM 1389 O O . LYS A 1 169 ? 5.862 2.320 18.469 1.00 91.56 169 LYS A O 1
ATOM 1394 N N . LEU A 1 170 ? 4.334 1.381 19.831 1.00 91.69 170 LEU A N 1
ATOM 1395 C CA . LEU A 1 170 ? 4.481 0.022 19.302 1.00 91.69 170 LEU A CA 1
ATOM 1396 C C . LEU A 1 170 ? 4.032 -0.060 17.838 1.00 91.69 170 LEU A C 1
ATOM 1398 O O . LEU A 1 170 ? 4.748 -0.610 17.006 1.00 91.69 170 LEU A O 1
ATOM 1402 N N . LEU A 1 171 ? 2.885 0.540 17.503 1.00 92.62 171 LEU A N 1
ATOM 1403 C CA . LEU A 1 171 ? 2.391 0.610 16.127 1.00 92.62 171 LEU A CA 1
ATOM 1404 C C . LEU A 1 171 ? 3.383 1.329 15.204 1.00 92.62 171 LEU A C 1
ATOM 1406 O O . LEU A 1 171 ? 3.672 0.840 14.114 1.00 92.62 171 LEU A O 1
ATOM 1410 N N . ARG A 1 172 ? 3.932 2.468 15.642 1.00 92.56 172 ARG A N 1
ATOM 1411 C CA . ARG A 1 172 ? 4.968 3.193 14.898 1.00 92.56 172 ARG A CA 1
ATOM 1412 C C . ARG A 1 172 ? 6.227 2.350 14.723 1.00 92.56 172 ARG A C 1
ATOM 1414 O O . ARG A 1 172 ? 6.772 2.365 13.630 1.00 92.56 172 ARG A O 1
ATOM 1421 N N . GLY A 1 173 ? 6.642 1.591 15.739 1.00 92.38 173 GLY A N 1
ATOM 1422 C CA . GLY A 1 173 ? 7.753 0.640 15.636 1.00 92.38 173 GLY A CA 1
ATOM 1423 C C . GLY A 1 173 ? 7.552 -0.368 14.502 1.00 92.38 173 GLY A C 1
ATOM 1424 O O . GLY A 1 173 ? 8.394 -0.459 13.617 1.00 92.38 173 GLY A O 1
ATOM 1425 N N . LEU A 1 174 ? 6.385 -1.019 14.446 1.00 92.31 174 LEU A N 1
ATOM 1426 C CA . LEU A 1 174 ? 6.049 -1.970 13.372 1.00 92.31 174 LEU A CA 1
ATOM 1427 C C . LEU A 1 174 ? 6.007 -1.316 11.979 1.00 92.31 174 LEU A C 1
ATOM 1429 O O . LEU A 1 174 ? 6.367 -1.935 10.979 1.00 92.31 174 LEU A O 1
ATOM 1433 N N . LEU A 1 175 ? 5.552 -0.062 11.887 1.00 93.00 175 LEU A N 1
ATOM 1434 C CA . LEU A 1 175 ? 5.564 0.688 10.626 1.00 93.00 175 LEU A CA 1
ATOM 1435 C C . LEU A 1 175 ? 6.977 1.103 10.201 1.00 93.00 175 LEU A C 1
ATOM 1437 O O . LEU A 1 175 ? 7.237 1.227 9.006 1.00 93.00 175 LEU A O 1
ATOM 1441 N N . GLU A 1 176 ? 7.870 1.344 11.157 1.00 92.69 176 GLU A N 1
ATOM 1442 C CA . GLU A 1 176 ? 9.275 1.649 10.900 1.00 92.69 176 GLU A CA 1
ATOM 1443 C C . GLU A 1 176 ? 10.053 0.406 10.457 1.00 92.69 176 GLU A C 1
ATOM 1445 O O . GLU A 1 176 ? 10.833 0.508 9.515 1.00 92.69 176 GLU A O 1
ATOM 1450 N N . GLU A 1 177 ? 9.777 -0.762 11.040 1.00 93.19 177 GLU A N 1
ATOM 1451 C CA . GLU A 1 177 ? 10.292 -2.055 10.561 1.00 93.19 177 GLU A CA 1
ATOM 1452 C C . GLU A 1 177 ? 9.842 -2.315 9.117 1.00 93.19 177 GLU A C 1
ATOM 1454 O O . GLU A 1 177 ? 10.670 -2.472 8.227 1.00 93.19 177 GLU A O 1
ATOM 1459 N N . ALA A 1 178 ? 8.540 -2.194 8.833 1.00 92.56 178 ALA A N 1
ATOM 1460 C CA . ALA A 1 178 ? 8.024 -2.356 7.470 1.00 92.56 178 ALA A CA 1
ATOM 1461 C C . ALA A 1 178 ? 8.606 -1.333 6.473 1.00 92.56 178 ALA A C 1
ATOM 1463 O O . ALA A 1 178 ? 8.667 -1.588 5.269 1.00 92.56 178 ALA A O 1
ATOM 1464 N N . LYS A 1 179 ? 9.015 -0.152 6.954 1.00 92.50 179 LYS A N 1
ATOM 1465 C CA . LYS A 1 179 ? 9.726 0.841 6.142 1.00 92.50 179 LYS A CA 1
ATOM 1466 C C . LYS A 1 179 ? 11.149 0.391 5.835 1.00 92.50 179 LYS A C 1
ATOM 1468 O O . LYS A 1 179 ? 11.587 0.599 4.710 1.00 92.50 179 LYS A O 1
ATOM 1473 N N . GLN A 1 180 ? 11.853 -0.200 6.797 1.00 92.50 180 GLN A N 1
ATOM 1474 C CA . GLN A 1 180 ? 13.188 -0.761 6.578 1.00 92.50 180 GLN A CA 1
ATOM 1475 C C . GLN A 1 180 ? 13.145 -1.909 5.566 1.00 92.50 180 GLN A C 1
ATOM 1477 O O . GLN A 1 180 ? 13.906 -1.858 4.604 1.00 92.50 180 GLN A O 1
ATOM 1482 N N . ASP A 1 181 ? 12.184 -2.827 5.689 1.00 92.12 181 ASP A N 1
ATOM 1483 C CA . ASP A 1 181 ? 11.970 -3.899 4.703 1.00 92.12 181 ASP A CA 1
ATOM 1484 C C . ASP A 1 181 ? 11.735 -3.324 3.293 1.00 92.12 181 ASP A C 1
ATOM 1486 O O . ASP A 1 181 ? 12.280 -3.796 2.297 1.00 92.12 181 ASP A O 1
ATOM 1490 N N . GLY A 1 182 ? 10.937 -2.252 3.193 1.00 88.06 182 GLY A N 1
ATOM 1491 C CA . GLY A 1 182 ? 10.681 -1.563 1.927 1.00 88.06 182 GLY A CA 1
ATOM 1492 C C . GLY A 1 182 ? 11.914 -0.866 1.338 1.00 88.06 182 GLY A C 1
ATOM 1493 O O . GLY A 1 182 ? 12.033 -0.773 0.116 1.00 88.06 182 GLY A O 1
ATOM 1494 N N . ILE A 1 183 ? 12.823 -0.377 2.187 1.00 90.44 183 ILE A N 1
ATOM 1495 C CA . ILE A 1 183 ? 14.113 0.189 1.772 1.00 90.44 183 ILE A CA 1
ATOM 1496 C C . ILE A 1 183 ? 15.026 -0.917 1.243 1.00 90.44 183 ILE A C 1
ATOM 1498 O O . ILE A 1 183 ? 15.593 -0.763 0.163 1.00 90.44 183 ILE A O 1
ATOM 1502 N N . GLU A 1 184 ? 15.147 -2.022 1.976 1.00 91.81 184 GLU A N 1
ATOM 1503 C CA . GLU A 1 184 ? 15.974 -3.166 1.591 1.00 91.81 184 GLU A CA 1
ATOM 1504 C C . GLU A 1 184 ? 15.526 -3.730 0.240 1.00 91.81 184 GLU A C 1
ATOM 1506 O O . GLU A 1 184 ? 16.324 -3.778 -0.692 1.00 91.81 184 GLU A O 1
ATOM 1511 N N . ALA A 1 185 ? 14.225 -3.977 0.065 1.00 88.62 185 ALA A N 1
ATOM 1512 C CA . ALA A 1 185 ? 13.668 -4.446 -1.202 1.00 88.62 185 ALA A CA 1
ATOM 1513 C C . ALA A 1 185 ? 13.916 -3.478 -2.378 1.00 88.62 185 ALA A C 1
ATOM 1515 O O . ALA A 1 185 ? 14.061 -3.909 -3.526 1.00 88.62 185 ALA A O 1
ATOM 1516 N N . ALA A 1 186 ? 13.950 -2.162 -2.125 1.00 87.25 186 ALA A N 1
ATOM 1517 C CA . ALA A 1 186 ? 14.259 -1.170 -3.155 1.00 87.25 186 ALA A CA 1
ATOM 1518 C C . ALA A 1 186 ? 15.731 -1.246 -3.589 1.00 87.25 186 ALA A C 1
ATOM 1520 O O . ALA A 1 186 ? 16.015 -1.194 -4.787 1.00 87.25 186 ALA A O 1
ATOM 1521 N N . TYR A 1 187 ? 16.651 -1.416 -2.636 1.00 87.88 187 TYR A N 1
ATOM 1522 C CA . TYR A 1 187 ? 18.068 -1.624 -2.931 1.00 87.88 187 TYR A CA 1
ATOM 1523 C C . TYR A 1 187 ? 18.332 -2.969 -3.605 1.00 87.88 187 TYR A C 1
ATOM 1525 O O . TYR A 1 187 ? 19.092 -2.999 -4.566 1.00 87.88 187 TYR A O 1
ATOM 1533 N N . GLU A 1 188 ? 17.679 -4.049 -3.173 1.00 88.31 188 GLU A N 1
ATOM 1534 C CA . GLU A 1 188 ? 17.757 -5.357 -3.837 1.00 88.31 188 GLU A CA 1
ATOM 1535 C C . GLU A 1 188 ? 17.271 -5.270 -5.285 1.00 88.31 188 GLU A C 1
ATOM 1537 O O . GLU A 1 188 ? 17.959 -5.719 -6.196 1.00 88.31 188 GLU A O 1
ATOM 1542 N N . SER A 1 189 ? 16.139 -4.602 -5.528 1.00 84.44 189 SER A N 1
ATOM 1543 C CA . SER A 1 189 ? 15.619 -4.407 -6.889 1.00 84.44 189 SER A CA 1
ATOM 1544 C C . SER A 1 189 ? 16.581 -3.598 -7.766 1.00 84.44 189 SER A C 1
ATOM 1546 O O . SER A 1 189 ? 16.731 -3.890 -8.952 1.00 84.44 189 SER A O 1
ATOM 1548 N N . LEU A 1 190 ? 17.231 -2.571 -7.205 1.00 84.81 190 LEU A N 1
ATOM 1549 C CA . LEU A 1 190 ? 18.256 -1.811 -7.920 1.00 84.81 190 LEU A CA 1
ATOM 1550 C C . LEU A 1 190 ? 19.489 -2.674 -8.188 1.00 84.81 190 LEU A C 1
ATOM 1552 O O . LEU A 1 190 ? 20.025 -2.624 -9.287 1.00 84.81 190 LEU A O 1
ATOM 1556 N N . HIS A 1 191 ? 19.925 -3.464 -7.212 1.00 83.62 191 HIS A N 1
ATOM 1557 C CA . HIS A 1 191 ? 21.052 -4.373 -7.365 1.00 83.62 191 HIS A CA 1
ATOM 1558 C C . HIS A 1 191 ? 20.791 -5.386 -8.481 1.00 83.62 191 HIS A C 1
ATOM 1560 O O . HIS A 1 191 ? 21.605 -5.500 -9.387 1.00 83.62 191 HIS A O 1
ATOM 1566 N N . GLU A 1 192 ? 19.625 -6.034 -8.492 1.00 81.50 192 GLU A N 1
ATOM 1567 C CA . GLU A 1 192 ? 19.226 -6.950 -9.565 1.00 81.50 192 GLU A CA 1
ATOM 1568 C C . GLU A 1 192 ? 19.157 -6.255 -10.932 1.00 81.50 192 GLU A C 1
ATOM 1570 O O . GLU A 1 192 ? 19.569 -6.838 -11.935 1.00 81.50 192 GLU A O 1
ATOM 1575 N N . TYR A 1 193 ? 18.653 -5.017 -10.988 1.00 78.25 193 TYR A N 1
ATOM 1576 C CA . TYR A 1 193 ? 18.611 -4.221 -12.218 1.00 78.25 193 TYR A CA 1
ATOM 1577 C C . TYR A 1 193 ? 20.014 -3.871 -12.733 1.00 78.25 193 TYR A C 1
ATOM 1579 O O . TYR A 1 193 ? 20.257 -3.888 -13.937 1.00 78.25 193 TYR A O 1
ATOM 1587 N N . VAL A 1 194 ? 20.938 -3.560 -11.823 1.00 79.69 194 VAL A N 1
ATOM 1588 C CA . VAL A 1 194 ? 22.329 -3.248 -12.151 1.00 79.69 194 VAL A CA 1
ATOM 1589 C C . VAL A 1 194 ? 23.088 -4.513 -12.542 1.00 79.69 194 VAL A C 1
ATOM 1591 O O . VAL A 1 194 ? 23.794 -4.489 -13.537 1.00 79.69 194 VAL A O 1
ATOM 1594 N N . GLU A 1 195 ? 22.967 -5.621 -11.815 1.00 76.88 195 GLU A N 1
ATOM 1595 C CA . GLU A 1 195 ? 23.669 -6.873 -12.137 1.00 76.88 195 GLU A CA 1
ATOM 1596 C C . GLU A 1 195 ? 23.198 -7.497 -13.452 1.00 76.88 195 GLU A C 1
ATOM 1598 O O . GLU A 1 195 ? 24.013 -8.016 -14.207 1.00 76.88 195 GLU A O 1
ATOM 1603 N N . ASN A 1 196 ? 21.904 -7.408 -13.765 1.00 78.94 196 ASN A N 1
ATOM 1604 C CA . ASN A 1 196 ? 21.343 -7.924 -15.015 1.00 78.94 196 ASN A CA 1
ATOM 1605 C C . ASN A 1 196 ? 21.299 -6.857 -16.117 1.00 78.94 196 ASN A C 1
ATOM 1607 O O . ASN A 1 196 ? 20.352 -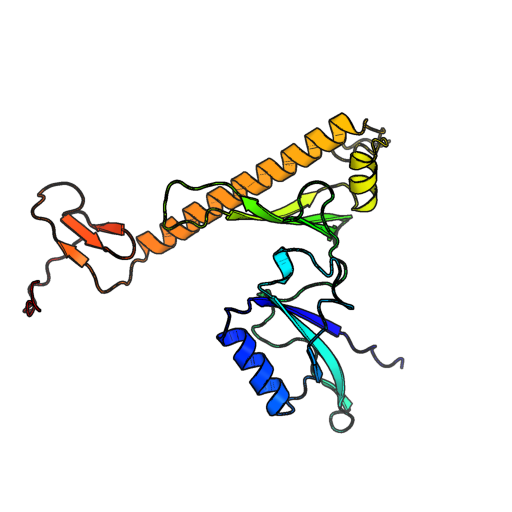6.826 -16.902 1.00 78.94 196 ASN A O 1
ATOM 1611 N N . CYS A 1 197 ? 22.285 -5.957 -16.156 1.00 70.88 197 CYS A N 1
ATOM 1612 C CA . CYS A 1 197 ? 22.299 -4.865 -17.120 1.00 70.88 197 CYS A CA 1
ATOM 1613 C C . CYS A 1 197 ? 22.389 -5.417 -18.555 1.00 70.88 197 CYS A C 1
ATOM 1615 O O . CYS A 1 197 ? 23.410 -5.964 -18.965 1.00 70.88 197 CYS A O 1
ATOM 1617 N N . ASP A 1 198 ? 21.305 -5.257 -19.314 1.00 71.38 198 ASP A N 1
ATOM 1618 C CA . ASP A 1 198 ? 21.146 -5.667 -20.715 1.00 71.38 198 ASP A CA 1
ATOM 1619 C C . ASP A 1 198 ? 21.119 -4.462 -21.675 1.00 71.38 198 ASP A C 1
ATOM 1621 O O . ASP A 1 198 ? 20.691 -4.566 -22.824 1.00 71.38 198 ASP A O 1
ATOM 1625 N N . HIS A 1 199 ? 21.569 -3.301 -21.195 1.00 69.19 199 HIS A N 1
ATOM 1626 C CA . HIS A 1 199 ? 21.597 -2.054 -21.949 1.00 69.19 199 HIS A CA 1
ATOM 1627 C C . HIS A 1 199 ? 22.772 -2.023 -22.941 1.00 69.19 199 HIS A C 1
ATOM 1629 O O . HIS A 1 199 ? 23.914 -2.291 -22.576 1.00 69.19 199 HIS A O 1
ATOM 1635 N N . ASP A 1 200 ? 22.510 -1.584 -24.175 1.00 63.50 200 ASP A N 1
ATOM 1636 C CA . ASP A 1 200 ? 23.506 -1.492 -25.261 1.00 63.50 200 ASP A CA 1
ATOM 1637 C C . ASP A 1 200 ? 24.511 -0.325 -25.103 1.00 63.50 200 ASP A C 1
ATOM 1639 O O . ASP A 1 200 ? 25.409 -0.147 -25.929 1.00 63.50 200 ASP A O 1
ATOM 1643 N N . HIS A 1 201 ? 24.368 0.511 -24.071 1.00 65.19 201 HIS A N 1
ATOM 1644 C CA . HIS A 1 201 ? 25.165 1.726 -23.881 1.00 65.19 201 HIS A CA 1
ATOM 1645 C C . HIS A 1 201 ? 26.264 1.526 -22.836 1.00 65.19 201 HIS A C 1
ATOM 1647 O O . HIS A 1 201 ? 26.124 1.901 -21.668 1.00 65.19 201 HIS A O 1
ATOM 1653 N N . VAL A 1 202 ? 27.375 0.939 -23.281 1.00 75.75 202 VAL A N 1
ATOM 1654 C CA . VAL A 1 202 ? 28.577 0.720 -22.469 1.00 75.75 202 VAL A CA 1
ATOM 1655 C C . VAL A 1 202 ? 29.670 1.713 -22.862 1.00 75.75 202 VAL A C 1
ATOM 1657 O O . VAL A 1 202 ? 30.072 1.787 -24.023 1.00 75.75 202 VAL A O 1
ATOM 1660 N N . VAL A 1 203 ? 30.188 2.454 -21.881 1.00 75.12 203 VAL A N 1
ATOM 1661 C CA . VAL A 1 203 ? 31.325 3.366 -22.038 1.00 75.12 203 VAL A CA 1
ATOM 1662 C C . VAL A 1 203 ? 32.565 2.730 -21.428 1.00 75.12 203 VAL A C 1
ATOM 1664 O O . VAL A 1 203 ? 32.604 2.400 -20.246 1.00 75.12 203 VAL A O 1
ATOM 1667 N N . THR A 1 204 ? 33.609 2.576 -22.235 1.00 75.00 204 THR A N 1
ATOM 1668 C CA . THR A 1 204 ? 34.916 2.096 -21.775 1.00 75.00 204 THR A CA 1
ATOM 1669 C C . THR A 1 204 ? 35.747 3.245 -21.217 1.00 75.00 204 THR A C 1
ATOM 1671 O O . THR A 1 204 ? 35.757 4.340 -21.781 1.00 75.00 204 THR A O 1
ATOM 1674 N N . THR A 1 205 ? 36.499 2.993 -20.150 1.00 70.06 205 THR A N 1
ATOM 1675 C CA . THR A 1 205 ? 37.443 3.952 -19.571 1.00 70.06 205 THR A CA 1
ATOM 1676 C C . THR A 1 205 ? 38.887 3.508 -19.808 1.00 70.06 205 THR A C 1
ATOM 1678 O O . THR A 1 205 ? 39.181 2.323 -19.928 1.00 70.06 205 THR A O 1
ATOM 1681 N N . ASP A 1 206 ? 39.827 4.456 -19.811 1.00 69.31 206 ASP A N 1
ATOM 1682 C CA . ASP A 1 206 ? 41.267 4.159 -19.937 1.00 69.31 206 ASP A CA 1
ATOM 1683 C C . ASP A 1 206 ? 41.886 3.596 -18.637 1.00 69.31 206 ASP A C 1
ATOM 1685 O O . ASP A 1 206 ? 43.114 3.508 -18.490 1.00 69.31 206 ASP A O 1
ATOM 1689 N N . ARG A 1 207 ? 41.058 3.272 -17.635 1.00 64.25 207 ARG A N 1
ATOM 1690 C CA . ARG A 1 207 ? 41.525 2.797 -16.331 1.00 64.25 207 ARG A CA 1
ATOM 1691 C C . ARG A 1 207 ? 42.043 1.368 -16.458 1.00 64.25 207 ARG A C 1
ATOM 1693 O O . ARG A 1 207 ? 41.487 0.536 -17.158 1.00 64.25 207 ARG A O 1
ATOM 1700 N N . LYS A 1 208 ? 43.142 1.083 -15.754 1.00 55.38 208 LYS A N 1
ATOM 1701 C CA . LYS A 1 208 ? 43.756 -0.258 -15.704 1.00 55.38 208 LYS A CA 1
ATOM 1702 C C . LYS A 1 208 ? 43.288 -1.106 -14.517 1.00 55.38 208 LYS A C 1
ATOM 1704 O O . LYS A 1 208 ? 43.623 -2.282 -14.464 1.00 55.38 208 LYS A O 1
ATOM 1709 N N . TYR A 1 209 ? 42.589 -0.497 -13.560 1.00 54.75 209 TYR A N 1
ATOM 1710 C CA . TYR A 1 209 ? 42.125 -1.113 -12.315 1.00 54.75 209 TYR A CA 1
ATOM 1711 C C . TYR A 1 209 ? 40.782 -0.483 -11.903 1.00 54.75 209 TYR A C 1
ATOM 1713 O O . TYR A 1 209 ? 40.625 0.733 -12.069 1.00 54.75 209 TYR A O 1
ATOM 1721 N N . GLY A 1 210 ? 39.874 -1.290 -11.342 1.00 64.75 210 GLY A N 1
ATOM 1722 C CA . GLY A 1 210 ? 38.461 -0.944 -11.114 1.00 64.75 210 GLY A CA 1
ATOM 1723 C C . GLY A 1 210 ? 37.639 -1.006 -12.406 1.00 64.75 210 GLY A C 1
ATOM 1724 O O . GLY A 1 210 ? 38.132 -1.546 -13.397 1.00 64.75 210 GLY A O 1
ATOM 1725 N N . ASP A 1 211 ? 36.457 -0.382 -12.403 1.00 70.94 211 ASP A N 1
ATOM 1726 C CA . ASP A 1 211 ? 35.536 -0.352 -13.547 1.00 70.94 211 ASP A CA 1
ATOM 1727 C C . ASP A 1 211 ? 36.237 0.143 -14.832 1.00 70.94 211 ASP A C 1
ATOM 1729 O O . ASP A 1 211 ? 36.486 1.343 -15.025 1.00 70.94 211 ASP A O 1
ATOM 1733 N N . VAL A 1 212 ? 36.584 -0.791 -15.722 1.00 74.38 212 VAL A N 1
ATOM 1734 C CA . VAL A 1 212 ? 37.198 -0.504 -17.031 1.00 74.38 212 VAL A CA 1
ATOM 1735 C C . VAL A 1 212 ? 36.146 -0.205 -18.091 1.00 74.38 212 VAL A C 1
ATOM 1737 O O . VAL A 1 212 ? 36.456 0.392 -19.120 1.00 74.38 212 VAL A O 1
ATOM 1740 N N . ALA A 1 213 ? 34.897 -0.568 -17.825 1.00 73.31 213 ALA A N 1
ATOM 1741 C CA . ALA A 1 213 ? 33.730 -0.147 -18.574 1.00 73.31 213 ALA A CA 1
ATOM 1742 C C . ALA A 1 213 ? 32.567 0.076 -17.605 1.00 73.31 213 ALA A C 1
ATOM 1744 O O . ALA A 1 213 ? 32.506 -0.573 -16.565 1.00 73.31 213 ALA A O 1
ATOM 1745 N N . TYR A 1 214 ? 31.649 0.980 -17.928 1.00 78.31 214 TYR A N 1
ATOM 1746 C CA . TYR A 1 214 ? 30.407 1.121 -17.179 1.00 78.31 214 TYR A CA 1
ATOM 1747 C C . TYR A 1 214 ? 29.243 1.474 -18.102 1.00 78.31 214 TYR A C 1
ATOM 1749 O O . TYR A 1 214 ? 29.431 2.074 -19.160 1.00 78.31 214 TYR A O 1
ATOM 1757 N N . CYS A 1 215 ? 28.032 1.091 -17.714 1.00 76.06 215 CYS A N 1
ATOM 1758 C CA . CYS A 1 215 ? 26.823 1.461 -18.434 1.00 76.06 215 CYS A CA 1
ATOM 1759 C C . CYS A 1 215 ? 26.283 2.791 -17.906 1.00 76.06 215 CYS A C 1
ATOM 1761 O O . CYS A 1 215 ? 26.067 2.939 -16.704 1.00 76.06 215 CYS A O 1
ATOM 1763 N N . GLU A 1 216 ? 26.033 3.753 -18.792 1.00 75.94 216 GLU A N 1
ATOM 1764 C CA . GLU A 1 216 ? 25.544 5.084 -18.396 1.00 75.94 216 GLU A CA 1
ATOM 1765 C C . GLU A 1 216 ? 24.087 5.070 -17.912 1.00 75.94 216 GLU A C 1
ATOM 1767 O O . GLU A 1 216 ? 23.704 5.913 -17.101 1.00 75.94 216 GLU A O 1
ATOM 1772 N N . ASP A 1 217 ? 23.294 4.095 -18.364 1.00 69.69 217 ASP A N 1
ATOM 1773 C CA . ASP A 1 217 ? 21.868 3.994 -18.044 1.00 69.69 217 ASP A CA 1
ATOM 1774 C C . ASP A 1 217 ? 21.619 3.309 -16.690 1.00 69.69 217 ASP A C 1
ATOM 1776 O O . ASP A 1 217 ? 20.780 3.749 -15.901 1.00 69.69 217 ASP A O 1
ATOM 1780 N N . CYS A 1 218 ? 22.347 2.225 -16.402 1.00 70.38 218 CYS A N 1
ATOM 1781 C CA . CYS A 1 218 ? 22.165 1.434 -15.181 1.00 70.38 218 CYS A CA 1
ATOM 1782 C C . CYS A 1 218 ? 23.248 1.722 -14.124 1.00 70.38 218 CYS A C 1
ATOM 1784 O O . CYS A 1 218 ? 23.002 1.561 -12.929 1.00 70.38 218 CYS A O 1
ATOM 1786 N N . GLY A 1 219 ? 24.427 2.208 -14.526 1.00 73.81 219 GLY A N 1
ATOM 1787 C CA . GLY A 1 219 ? 25.576 2.431 -13.644 1.00 73.81 219 GLY A CA 1
ATOM 1788 C C . GLY A 1 219 ? 26.326 1.153 -13.261 1.00 73.81 219 GLY A C 1
ATOM 1789 O O . GLY A 1 219 ? 27.082 1.179 -12.295 1.00 73.81 219 GLY A O 1
ATOM 1790 N N . HIS A 1 220 ? 26.094 0.040 -13.967 1.00 77.94 220 HIS A N 1
ATOM 1791 C CA . HIS A 1 220 ? 26.860 -1.195 -13.792 1.00 77.94 220 HIS A CA 1
ATOM 1792 C C . HIS A 1 220 ? 28.296 -0.983 -14.264 1.00 77.94 220 HIS A C 1
ATOM 1794 O O . HIS A 1 220 ? 28.489 -0.466 -15.363 1.00 77.94 220 HIS A O 1
ATOM 1800 N N . GLY A 1 221 ? 29.272 -1.370 -13.445 1.00 76.44 221 GLY A N 1
ATOM 1801 C CA . GLY A 1 221 ? 30.693 -1.338 -13.773 1.00 76.44 221 GLY A CA 1
ATOM 1802 C C . GLY A 1 221 ? 31.211 -2.747 -14.035 1.00 76.44 221 GLY A C 1
ATOM 1803 O O . GLY A 1 221 ? 30.936 -3.656 -13.257 1.00 76.44 221 GLY A O 1
ATOM 1804 N N . TRP A 1 222 ? 31.962 -2.919 -15.119 1.00 76.44 222 TRP A N 1
ATOM 1805 C CA . TRP A 1 222 ? 32.693 -4.146 -15.410 1.00 76.44 222 TRP A CA 1
ATOM 1806 C C . TRP A 1 222 ? 34.171 -3.948 -15.101 1.00 76.44 222 TRP A C 1
ATOM 1808 O O . TRP A 1 222 ? 34.813 -3.028 -15.622 1.00 76.44 222 TRP A O 1
ATOM 1818 N N . ASP A 1 223 ? 34.728 -4.855 -14.307 1.00 75.81 223 ASP A N 1
ATOM 1819 C CA . ASP A 1 223 ? 36.167 -4.961 -14.114 1.00 75.81 223 ASP A CA 1
ATOM 1820 C C . ASP A 1 223 ? 36.836 -5.612 -15.337 1.00 75.81 223 ASP A C 1
ATOM 1822 O O . ASP A 1 223 ? 36.214 -6.292 -16.155 1.00 75.81 223 ASP A O 1
ATOM 1826 N N . ALA A 1 224 ? 38.157 -5.449 -15.455 1.00 60.69 224 ALA A N 1
ATOM 1827 C CA . ALA A 1 224 ? 38.946 -5.966 -16.580 1.00 60.69 224 ALA A CA 1
ATOM 1828 C C . ALA A 1 224 ? 38.890 -7.494 -16.776 1.00 60.69 224 ALA A C 1
ATOM 1830 O O . ALA A 1 224 ? 39.407 -7.996 -17.772 1.00 60.69 224 ALA A O 1
ATOM 1831 N N . HIS A 1 225 ? 38.358 -8.241 -15.807 1.00 60.53 225 HIS A N 1
ATOM 1832 C CA . HIS A 1 225 ? 38.193 -9.695 -15.879 1.00 60.53 225 HIS A CA 1
ATOM 1833 C C . HIS A 1 225 ? 36.813 -10.116 -16.391 1.00 60.53 225 HIS A C 1
ATOM 1835 O O . HIS A 1 225 ? 36.711 -11.190 -16.976 1.00 60.53 225 HIS A O 1
ATOM 1841 N N . ASP A 1 226 ? 35.804 -9.258 -16.233 1.00 55.81 226 ASP A N 1
ATOM 1842 C CA . ASP A 1 226 ? 34.414 -9.533 -16.613 1.00 55.81 226 ASP A CA 1
ATOM 1843 C C . ASP A 1 226 ? 34.049 -8.915 -17.975 1.00 55.81 226 ASP A C 1
ATOM 1845 O O . ASP A 1 226 ? 32.993 -9.202 -18.534 1.00 55.81 226 ASP A O 1
ATOM 1849 N N . PHE A 1 227 ? 34.936 -8.085 -18.536 1.00 58.25 227 PHE A N 1
ATOM 1850 C CA . PHE A 1 227 ? 34.769 -7.453 -19.842 1.00 58.25 227 PHE A CA 1
ATOM 1851 C C . PHE A 1 227 ? 35.623 -8.150 -20.918 1.00 58.25 227 PHE A C 1
ATOM 1853 O O . PHE A 1 227 ? 36.813 -7.856 -21.082 1.00 58.25 227 PHE A O 1
ATOM 1860 N N . GLU A 1 228 ? 35.029 -9.079 -21.676 1.00 51.69 228 GLU A N 1
ATOM 1861 C CA . GLU A 1 228 ? 35.684 -9.683 -22.843 1.00 51.69 228 GLU A CA 1
ATOM 1862 C C . GLU A 1 228 ? 35.704 -8.702 -24.026 1.00 51.69 228 GLU A C 1
ATOM 1864 O O . GLU A 1 228 ? 34.680 -8.341 -24.603 1.00 51.69 228 GLU A O 1
ATOM 1869 N N . TYR A 1 229 ? 36.908 -8.283 -24.423 1.00 50.69 229 TYR A N 1
ATOM 1870 C CA . TYR A 1 229 ? 37.133 -7.534 -25.660 1.00 50.69 229 TYR A CA 1
ATOM 1871 C C . TYR A 1 229 ? 36.933 -8.456 -26.877 1.00 50.69 229 TYR A C 1
ATOM 1873 O O . TYR A 1 229 ? 37.901 -8.987 -27.429 1.00 50.69 229 TYR A O 1
ATOM 1881 N N . GLU A 1 230 ? 35.705 -8.614 -27.367 1.00 43.81 230 GLU A N 1
ATOM 1882 C CA . GLU A 1 230 ? 35.527 -9.038 -28.755 1.00 43.81 230 GLU A CA 1
ATOM 1883 C C . GLU A 1 230 ? 35.837 -7.844 -29.666 1.00 43.81 230 GLU A C 1
ATOM 1885 O O . GLU A 1 230 ? 35.043 -6.922 -29.841 1.00 43.81 230 GLU A O 1
ATOM 1890 N N . ARG A 1 231 ? 37.035 -7.837 -30.266 1.00 38.47 231 ARG A N 1
ATOM 1891 C CA . ARG A 1 231 ? 37.346 -6.969 -31.413 1.00 38.47 231 ARG A CA 1
ATOM 1892 C C . ARG A 1 231 ? 36.531 -7.427 -32.630 1.00 38.47 231 ARG A C 1
ATOM 1894 O O . ARG A 1 231 ? 37.078 -8.030 -33.550 1.00 38.47 231 ARG A O 1
ATOM 1901 N N . ALA A 1 232 ? 35.239 -7.139 -32.638 1.00 36.94 232 ALA A N 1
ATOM 1902 C CA . ALA A 1 232 ? 34.460 -7.025 -33.860 1.00 36.94 232 ALA A CA 1
ATOM 1903 C C . ALA A 1 232 ? 34.346 -5.530 -34.181 1.00 36.94 232 ALA A C 1
ATOM 1905 O O . ALA A 1 232 ? 34.052 -4.732 -33.297 1.00 36.94 232 ALA A O 1
ATOM 1906 N N . ASP A 1 233 ? 34.670 -5.156 -35.417 1.00 38.75 233 ASP A N 1
ATOM 1907 C CA . ASP A 1 233 ? 34.758 -3.783 -35.924 1.00 38.75 233 ASP A CA 1
ATOM 1908 C C . ASP A 1 233 ? 33.649 -2.847 -35.392 1.00 38.75 233 ASP A C 1
ATOM 1910 O O . ASP A 1 233 ? 32.544 -2.773 -35.931 1.00 38.75 233 ASP A O 1
ATOM 1914 N N . LEU A 1 234 ? 33.956 -2.096 -34.328 1.00 38.19 234 LEU A N 1
ATOM 1915 C CA . LEU A 1 234 ? 33.082 -1.058 -33.791 1.00 38.19 234 LEU A CA 1
ATOM 1916 C C . LEU A 1 234 ? 33.167 0.173 -34.693 1.00 38.19 234 LEU A C 1
ATOM 1918 O O . LEU A 1 234 ? 34.163 0.900 -34.727 1.00 38.19 234 LEU A O 1
ATOM 1922 N N . THR A 1 235 ? 32.087 0.406 -35.432 1.00 31.91 235 THR A N 1
ATOM 1923 C CA . THR A 1 235 ? 31.858 1.659 -36.150 1.00 31.91 235 THR A CA 1
ATOM 1924 C C . THR A 1 235 ? 31.634 2.763 -35.117 1.00 31.91 235 THR A C 1
ATOM 1926 O O . THR A 1 235 ? 30.607 2.791 -34.446 1.00 31.91 235 THR A O 1
ATOM 1929 N N . VAL A 1 236 ? 32.596 3.675 -34.980 1.00 31.83 236 VAL A N 1
ATOM 1930 C CA . VAL A 1 236 ? 32.457 4.884 -34.157 1.00 31.83 236 VAL A CA 1
ATOM 1931 C C . VAL A 1 236 ? 31.373 5.771 -34.768 1.00 31.83 236 VAL A C 1
ATOM 1933 O O . VAL A 1 236 ? 31.557 6.306 -35.864 1.00 31.83 236 VAL A O 1
ATOM 1936 N N . VAL A 1 237 ? 30.256 5.960 -34.063 1.00 30.86 237 VAL A N 1
ATOM 1937 C CA . VAL A 1 237 ? 29.237 6.948 -34.438 1.00 30.86 237 VAL A CA 1
ATOM 1938 C C . VAL A 1 237 ? 29.381 8.185 -33.550 1.00 30.86 237 VAL A C 1
ATOM 1940 O O . VAL A 1 237 ? 28.847 8.243 -32.454 1.00 30.86 237 VAL A O 1
ATOM 1943 N N . GLY A 1 238 ? 30.117 9.171 -34.071 1.00 27.30 238 GLY A N 1
ATOM 1944 C CA . GLY A 1 238 ? 29.764 10.596 -34.014 1.00 27.30 238 GLY A CA 1
ATOM 1945 C C . GLY A 1 238 ? 29.796 11.338 -32.674 1.00 27.30 238 GLY A C 1
ATOM 1946 O O . GLY A 1 238 ? 28.817 11.380 -31.945 1.00 27.30 238 GLY A O 1
ATOM 1947 N N . SER A 1 239 ? 30.886 12.078 -32.484 1.00 29.73 239 SER A N 1
ATOM 1948 C CA . SER A 1 239 ? 31.070 13.242 -31.608 1.00 29.73 239 SER A CA 1
ATOM 1949 C C . SER A 1 239 ? 30.019 14.359 -31.749 1.00 29.73 239 SER A C 1
ATOM 1951 O O . SER A 1 239 ? 29.703 14.732 -32.885 1.00 29.73 239 SER A O 1
ATOM 1953 N N . VAL A 1 240 ? 29.672 15.011 -30.627 1.00 30.94 240 VAL A N 1
ATOM 1954 C CA . VAL A 1 240 ? 29.555 16.483 -30.497 1.00 30.94 240 VAL A CA 1
ATOM 1955 C C . VAL A 1 240 ? 30.130 16.913 -29.152 1.00 30.94 240 VAL A C 1
ATOM 1957 O O . VAL A 1 240 ? 29.705 16.329 -28.134 1.00 30.94 240 VAL A O 1
#

pLDDT: mean 78.79, std 14.32, range [27.3, 93.88]

Organism: NCBI:txid2841257